Protein AF-S2KHF8-F1 (afdb_monomer_lite)

Organism: Litchfieldella anticariensis (strain DSM 16096 / CECT 5854 / CIP 108499 / LMG 22089 / FP35) (NCBI:txid1121939)

Structure (mmCIF, N/CA/C/O backbone):
data_AF-S2KHF8-F1
#
_entry.id   AF-S2KHF8-F1
#
loop_
_atom_site.group_PDB
_atom_site.id
_atom_site.type_symbol
_atom_site.label_atom_id
_atom_site.label_alt_id
_atom_site.label_comp_id
_atom_site.label_asym_id
_atom_site.label_entity_id
_atom_site.label_seq_id
_atom_site.pdbx_PDB_ins_code
_atom_site.Cartn_x
_atom_site.Cartn_y
_atom_site.Cartn_z
_atom_site.occupancy
_atom_site.B_iso_or_equiv
_atom_site.auth_seq_id
_atom_site.auth_comp_id
_atom_site.auth_asym_id
_atom_site.auth_atom_id
_atom_site.pdbx_PDB_model_num
ATOM 1 N N . MET A 1 1 ? 9.677 -46.544 73.850 1.00 44.81 1 MET A N 1
ATOM 2 C CA . MET A 1 1 ? 10.143 -45.890 72.607 1.00 44.81 1 MET A CA 1
ATOM 3 C C . MET A 1 1 ? 9.009 -45.964 71.592 1.00 44.81 1 MET A C 1
ATOM 5 O O . MET A 1 1 ? 8.771 -47.027 71.041 1.00 44.81 1 MET A O 1
ATOM 9 N N . MET A 1 2 ? 8.232 -44.887 71.446 1.00 42.69 2 MET A N 1
ATOM 10 C CA . MET A 1 2 ? 7.065 -44.819 70.555 1.00 42.69 2 MET A CA 1
ATOM 11 C C . MET A 1 2 ? 7.502 -44.142 69.251 1.00 42.69 2 MET A C 1
ATOM 13 O O . MET A 1 2 ? 7.960 -43.004 69.275 1.00 42.69 2 MET A O 1
ATOM 17 N N . SER A 1 3 ? 7.445 -44.872 68.135 1.00 43.88 3 SER A N 1
ATOM 18 C CA . SER A 1 3 ? 7.840 -44.390 66.807 1.00 43.88 3 SER A CA 1
ATOM 19 C C . SER A 1 3 ? 6.631 -43.763 66.111 1.00 43.88 3 SER A C 1
ATOM 21 O O . SER A 1 3 ? 5.704 -44.462 65.702 1.00 43.88 3 SER A O 1
ATOM 23 N N . THR A 1 4 ? 6.626 -42.435 66.007 1.00 47.44 4 THR A N 1
ATOM 24 C CA . THR A 1 4 ? 5.600 -41.667 65.293 1.00 47.44 4 THR A CA 1
ATOM 25 C C . THR A 1 4 ? 5.895 -41.701 63.794 1.00 47.44 4 THR A C 1
ATOM 27 O O . THR A 1 4 ? 6.922 -41.197 63.344 1.00 47.44 4 THR A O 1
ATOM 30 N N . ARG A 1 5 ? 5.000 -42.305 63.002 1.00 55.66 5 ARG A N 1
ATOM 31 C CA . ARG A 1 5 ? 5.085 -42.304 61.534 1.00 55.66 5 ARG A CA 1
ATOM 32 C C . ARG A 1 5 ? 4.421 -41.044 60.979 1.00 55.66 5 ARG A C 1
ATOM 34 O O . ARG A 1 5 ? 3.200 -40.921 61.035 1.00 55.66 5 ARG A O 1
ATOM 41 N N . TYR A 1 6 ? 5.213 -40.133 60.419 1.00 53.00 6 TYR A N 1
ATOM 42 C CA . TYR A 1 6 ? 4.711 -38.990 59.657 1.00 53.00 6 TYR A CA 1
ATOM 43 C C . TYR A 1 6 ? 4.277 -39.457 58.262 1.00 53.00 6 TYR A C 1
ATOM 45 O O . TYR A 1 6 ? 5.081 -39.989 57.498 1.00 53.00 6 TYR A O 1
ATOM 53 N N . LYS A 1 7 ? 2.993 -39.288 57.934 1.00 50.47 7 LYS A N 1
ATOM 54 C CA . LYS A 1 7 ? 2.484 -39.459 56.568 1.00 50.47 7 LYS A CA 1
ATOM 55 C C . LYS A 1 7 ? 2.773 -38.169 55.801 1.00 50.47 7 LYS A C 1
ATOM 57 O O . LYS A 1 7 ? 2.177 -37.140 56.102 1.00 50.47 7 LYS A O 1
ATOM 62 N N . ALA A 1 8 ? 3.696 -38.219 54.845 1.00 52.50 8 ALA A N 1
ATOM 63 C CA . ALA A 1 8 ? 3.913 -37.128 53.904 1.00 52.50 8 ALA A CA 1
ATOM 64 C C . ALA A 1 8 ? 2.697 -37.032 52.967 1.00 52.50 8 ALA A C 1
ATOM 66 O O . ALA A 1 8 ? 2.392 -37.983 52.248 1.00 52.50 8 ALA A O 1
ATOM 67 N N . ALA A 1 9 ? 1.980 -35.910 53.009 1.00 57.00 9 ALA A N 1
ATOM 68 C CA . ALA A 1 9 ? 0.939 -35.595 52.040 1.00 57.00 9 ALA A CA 1
ATOM 69 C C . ALA A 1 9 ? 1.600 -34.933 50.823 1.00 57.00 9 ALA A C 1
ATOM 71 O O . ALA A 1 9 ? 2.146 -33.836 50.929 1.00 57.00 9 ALA A O 1
ATOM 72 N N . LEU A 1 10 ? 1.584 -35.620 49.680 1.00 50.12 10 LEU A N 1
ATOM 73 C CA . LEU A 1 10 ? 2.003 -35.061 48.398 1.00 50.12 10 LEU A CA 1
ATOM 74 C C . LEU A 1 10 ? 0.908 -34.096 47.914 1.00 50.12 10 LEU A C 1
ATOM 76 O O . LEU A 1 10 ? -0.171 -34.521 47.510 1.00 50.12 10 LEU A O 1
ATOM 80 N N . SER A 1 11 ? 1.178 -32.795 47.989 1.00 55.56 11 SER A N 1
ATOM 81 C CA . SER A 1 11 ? 0.361 -31.752 47.367 1.00 55.56 11 SER A CA 1
ATOM 82 C C . SER A 1 11 ? 0.659 -31.725 45.867 1.00 55.56 11 SER A C 1
ATOM 84 O O . SER A 1 11 ? 1.717 -31.248 45.459 1.00 55.56 11 SER A O 1
ATOM 86 N N . ALA A 1 12 ? -0.257 -32.237 45.046 1.00 58.56 12 ALA A N 1
ATOM 87 C CA . ALA A 1 12 ? -0.186 -32.102 43.595 1.00 58.56 12 ALA A CA 1
ATOM 88 C C . ALA A 1 12 ? -0.574 -30.667 43.191 1.00 58.56 12 ALA A C 1
ATOM 90 O O . ALA A 1 12 ? -1.744 -30.298 43.267 1.00 58.56 12 ALA A O 1
ATOM 91 N N . LEU A 1 13 ? 0.407 -29.853 42.785 1.00 60.25 13 LEU A N 1
ATOM 92 C CA . LEU A 1 13 ? 0.141 -28.578 42.113 1.00 60.25 13 LEU A CA 1
ATOM 93 C C . LEU A 1 13 ? -0.356 -28.866 40.685 1.00 60.25 13 LEU A C 1
ATOM 95 O O . LEU A 1 13 ? 0.323 -29.598 39.959 1.00 60.25 13 LEU A O 1
ATOM 99 N N . PRO A 1 14 ? -1.491 -28.297 40.248 1.00 57.88 14 PRO A N 1
ATOM 100 C CA . PRO A 1 14 ? -1.897 -28.381 38.855 1.00 57.88 14 PRO A CA 1
ATOM 101 C C . PRO A 1 14 ? -0.911 -27.571 38.002 1.00 57.88 14 PRO A C 1
ATOM 103 O O . PRO A 1 14 ? -0.752 -26.366 38.198 1.00 57.88 14 PRO A O 1
ATOM 106 N N . LEU A 1 15 ? -0.230 -28.238 37.065 1.00 59.81 15 LEU A N 1
ATOM 107 C CA . LEU A 1 15 ? 0.525 -27.573 36.004 1.00 59.81 15 LEU A CA 1
ATOM 108 C C . LEU A 1 15 ? -0.472 -26.836 35.106 1.00 59.81 15 LEU A C 1
ATOM 110 O O . LEU A 1 15 ? -1.177 -27.452 34.306 1.00 59.81 15 LEU A O 1
ATOM 114 N N . LEU A 1 16 ? -0.538 -25.515 35.264 1.00 60.81 16 LEU A N 1
ATOM 115 C CA . LEU A 1 16 ? -1.232 -24.635 34.336 1.00 60.81 16 LEU A CA 1
ATOM 116 C C . LEU A 1 16 ? -0.415 -24.614 33.035 1.00 60.81 16 LEU A C 1
ATOM 118 O O . LEU A 1 16 ? 0.625 -23.963 32.949 1.00 60.81 16 LEU A O 1
ATOM 122 N N . TYR A 1 17 ? -0.843 -25.385 32.039 1.00 52.62 17 TYR A N 1
ATOM 123 C CA . TYR A 1 17 ? -0.294 -25.294 30.691 1.00 52.62 17 TYR A CA 1
ATOM 124 C C . TYR A 1 17 ? -0.793 -23.987 30.067 1.00 52.62 17 TYR A C 1
ATOM 126 O O . TYR A 1 17 ? -1.892 -23.938 29.520 1.00 52.62 17 TYR A O 1
ATOM 134 N N . CYS A 1 18 ? 0.003 -22.919 30.152 1.00 54.19 18 CYS A N 1
ATOM 135 C CA . CYS A 1 18 ? -0.151 -21.789 29.243 1.00 54.19 18 CYS A CA 1
ATOM 136 C C . CYS A 1 18 ? 0.215 -22.286 27.845 1.00 54.19 18 CYS A C 1
ATOM 138 O O . CYS A 1 18 ? 1.390 -22.384 27.493 1.00 54.19 18 CYS A O 1
ATOM 140 N N . THR A 1 19 ? -0.787 -22.641 27.049 1.00 56.28 19 THR A N 1
ATOM 141 C CA . THR A 1 19 ? -0.620 -22.712 25.602 1.00 56.28 19 THR A CA 1
ATOM 142 C C . THR A 1 19 ? -0.291 -21.298 25.144 1.00 56.28 19 THR A C 1
ATOM 144 O O . THR A 1 19 ? -1.166 -20.434 25.160 1.00 56.28 19 THR A O 1
ATOM 147 N N . ALA A 1 20 ? 0.973 -21.036 24.809 1.00 51.00 20 ALA A N 1
ATOM 148 C CA . ALA A 1 20 ? 1.335 -19.815 24.110 1.00 51.00 20 ALA A CA 1
ATOM 149 C C . ALA A 1 20 ? 0.515 -19.799 22.816 1.00 51.00 20 ALA A C 1
ATOM 151 O O . ALA A 1 20 ? 0.729 -20.639 21.940 1.00 51.00 20 ALA A O 1
ATOM 152 N N . ALA A 1 21 ? -0.477 -18.910 22.736 1.00 55.06 21 ALA A N 1
ATOM 153 C CA . ALA A 1 21 ? -1.095 -18.602 21.461 1.00 55.06 21 ALA A CA 1
ATOM 154 C C . ALA A 1 21 ? 0.042 -18.203 20.513 1.00 55.06 21 ALA A C 1
ATOM 156 O O . ALA A 1 21 ? 0.972 -17.503 20.927 1.00 55.06 21 ALA A O 1
ATOM 157 N N . ALA A 1 22 ? 0.015 -18.704 19.278 1.00 55.69 22 ALA A N 1
ATOM 158 C CA . ALA A 1 22 ? 0.908 -18.200 18.248 1.00 55.69 22 ALA A CA 1
ATOM 159 C C . ALA A 1 22 ? 0.743 -16.676 18.232 1.00 55.69 22 ALA A C 1
ATOM 161 O O . ALA A 1 22 ? -0.361 -16.187 18.001 1.00 55.69 22 ALA A O 1
ATOM 162 N N . HIS A 1 23 ? 1.796 -15.945 18.605 1.00 59.34 23 HIS A N 1
ATOM 163 C CA . HIS A 1 23 ? 1.738 -14.491 18.638 1.00 59.34 23 HIS A CA 1
ATOM 164 C C . HIS A 1 23 ? 1.500 -14.021 17.205 1.00 59.34 23 HIS A C 1
ATOM 166 O O . HIS A 1 23 ? 2.374 -14.195 16.348 1.00 59.34 23 HIS A O 1
ATOM 172 N N . ALA A 1 24 ? 0.318 -13.449 16.975 1.00 77.56 24 ALA A N 1
ATOM 173 C CA . ALA A 1 24 ? 0.086 -12.569 15.845 1.00 77.56 24 ALA A CA 1
ATOM 174 C C . ALA A 1 24 ? 1.094 -11.408 15.885 1.00 77.56 24 ALA A C 1
ATOM 176 O O . ALA A 1 24 ? 1.834 -11.243 16.863 1.00 77.56 24 ALA A O 1
ATOM 177 N N . LEU A 1 25 ? 1.163 -10.631 14.807 1.00 93.19 25 LEU A N 1
ATOM 178 C CA . LEU A 1 25 ? 1.964 -9.407 14.812 1.00 93.19 25 LEU A CA 1
ATOM 179 C C . LEU A 1 25 ? 1.510 -8.507 15.971 1.00 93.19 25 LEU A C 1
ATOM 181 O O . LEU A 1 25 ? 0.330 -8.503 16.335 1.00 93.19 25 LEU A O 1
ATOM 185 N N . ASP A 1 26 ? 2.457 -7.799 16.585 1.00 92.75 26 ASP A N 1
ATOM 186 C CA . ASP A 1 26 ? 2.164 -7.002 17.773 1.00 92.75 26 ASP A CA 1
ATOM 187 C C . ASP A 1 26 ? 1.468 -5.694 17.393 1.00 92.75 26 ASP A C 1
ATOM 189 O O . ASP A 1 26 ? 2.112 -4.721 17.009 1.00 92.75 26 ASP A O 1
ATOM 193 N N . TRP A 1 27 ? 0.139 -5.713 17.442 1.00 93.25 27 TRP A N 1
ATOM 194 C CA . TRP A 1 27 ? -0.726 -4.587 17.093 1.00 93.25 27 TRP A CA 1
ATOM 195 C C . TRP A 1 27 ? -0.909 -3.584 18.237 1.00 93.25 27 TRP A C 1
ATOM 197 O O . TRP A 1 27 ? -1.469 -2.518 18.024 1.00 93.25 27 TRP A O 1
ATOM 207 N N . GLN A 1 28 ? -0.481 -3.927 19.456 1.00 93.75 28 GLN A N 1
ATOM 208 C CA . GLN A 1 28 ? -0.686 -3.088 20.643 1.00 93.75 28 GLN A CA 1
ATOM 209 C C . GLN A 1 28 ? 0.452 -2.090 20.867 1.00 93.75 28 GLN A C 1
ATOM 211 O O . GLN A 1 28 ? 0.328 -1.180 21.690 1.00 93.75 28 GLN A O 1
ATOM 216 N N . GLU A 1 29 ? 1.564 -2.285 20.166 1.00 96.00 29 GLU A N 1
ATOM 217 C CA . GLU A 1 29 ? 2.726 -1.413 20.222 1.00 96.00 29 GLU A CA 1
ATOM 218 C C . GLU A 1 29 ? 2.521 -0.139 19.402 1.00 96.00 29 GLU A C 1
ATOM 220 O O . GLU A 1 29 ? 1.772 -0.107 18.427 1.00 96.00 29 GLU A O 1
ATOM 225 N N . ALA A 1 30 ? 3.218 0.927 19.798 1.00 96.19 30 ALA A N 1
ATOM 226 C CA . ALA A 1 30 ? 3.152 2.196 19.081 1.00 96.19 30 ALA A CA 1
ATOM 227 C C . ALA A 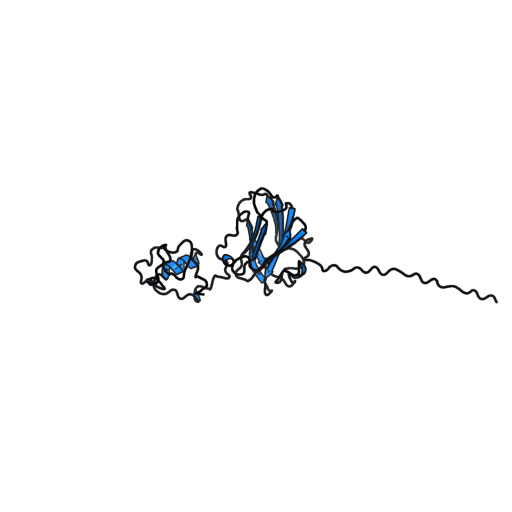1 30 ? 3.687 2.040 17.643 1.00 96.19 30 ALA A C 1
ATOM 229 O O . ALA A 1 30 ? 4.721 1.386 17.450 1.00 96.19 30 ALA A O 1
ATOM 230 N N . PRO A 1 31 ? 3.049 2.671 16.640 1.00 97.81 31 PRO A N 1
ATOM 231 C CA . PRO A 1 31 ? 3.457 2.522 15.255 1.00 97.81 31 PRO A CA 1
ATOM 232 C C . PRO A 1 31 ? 4.826 3.155 15.022 1.00 97.81 31 PRO A C 1
ATOM 234 O O . PRO A 1 31 ? 5.191 4.163 15.634 1.00 97.81 31 PRO A O 1
ATOM 237 N N . ARG A 1 32 ? 5.588 2.579 14.092 1.00 97.12 32 ARG A N 1
ATOM 238 C CA . ARG A 1 32 ? 6.934 3.056 13.746 1.00 97.12 32 ARG A CA 1
ATOM 239 C C . ARG A 1 32 ? 6.943 4.439 13.105 1.00 97.12 32 ARG A C 1
ATOM 241 O O . ARG A 1 32 ? 7.944 5.144 13.231 1.00 97.12 32 ARG A O 1
ATOM 248 N N . TYR A 1 33 ? 5.876 4.786 12.389 1.00 96.38 33 TYR A N 1
ATOM 249 C CA . TYR A 1 33 ? 5.753 6.046 11.666 1.00 96.38 33 TYR A CA 1
ATOM 250 C C . TYR A 1 33 ? 4.718 6.952 12.333 1.00 96.38 33 TYR A C 1
ATOM 252 O O . TYR A 1 33 ? 5.064 7.706 13.239 1.00 96.38 33 TYR A O 1
ATOM 260 N N . ASN A 1 34 ? 3.456 6.900 11.899 1.00 87.56 34 ASN A N 1
ATOM 261 C CA . ASN A 1 34 ? 2.421 7.826 12.355 1.00 87.56 34 ASN A CA 1
ATOM 262 C C . ASN A 1 34 ? 1.144 7.092 12.772 1.00 87.56 34 ASN A C 1
ATOM 264 O O . ASN A 1 34 ? 0.788 6.063 12.198 1.00 87.56 34 ASN A O 1
ATOM 268 N N . THR A 1 35 ? 0.423 7.700 13.714 1.00 96.88 35 THR A N 1
ATOM 269 C CA . THR A 1 35 ? -1.007 7.461 13.928 1.00 96.88 35 THR A CA 1
ATOM 270 C C . THR A 1 35 ? -1.788 8.559 13.213 1.00 96.88 35 THR A C 1
ATOM 272 O O . THR A 1 35 ? -1.604 9.741 13.513 1.00 96.88 35 THR A O 1
ATOM 275 N N . ILE A 1 36 ? -2.665 8.188 12.285 1.00 95.69 36 ILE A N 1
ATOM 276 C CA . ILE A 1 36 ? -3.499 9.126 11.523 1.00 95.69 36 ILE A CA 1
ATOM 277 C C . ILE A 1 36 ? -4.972 8.987 11.919 1.00 95.69 36 ILE A C 1
ATOM 279 O O . ILE A 1 36 ? -5.411 7.921 12.342 1.00 95.69 36 ILE A O 1
ATOM 283 N N . ASN A 1 37 ? -5.738 10.073 11.804 1.00 97.94 37 ASN A N 1
ATOM 284 C CA . ASN A 1 37 ? -7.175 10.084 12.084 1.00 97.94 37 ASN A CA 1
ATOM 285 C C . ASN A 1 37 ? -7.897 10.633 10.855 1.00 97.94 37 ASN A C 1
ATOM 287 O O . ASN A 1 37 ? -7.666 11.791 10.506 1.00 97.94 37 ASN A O 1
ATOM 291 N N . LEU A 1 38 ? -8.753 9.832 10.220 1.00 96.69 38 LEU A N 1
ATOM 292 C CA . LEU A 1 38 ? -9.585 10.273 9.099 1.00 96.69 38 LEU A CA 1
ATOM 293 C C . LEU A 1 38 ? -11.054 9.974 9.390 1.00 96.69 38 LEU A C 1
ATOM 295 O O . LEU A 1 38 ? -11.401 9.053 10.126 1.00 96.69 38 LEU A O 1
ATOM 299 N N . SER A 1 39 ? -11.924 10.758 8.777 1.00 98.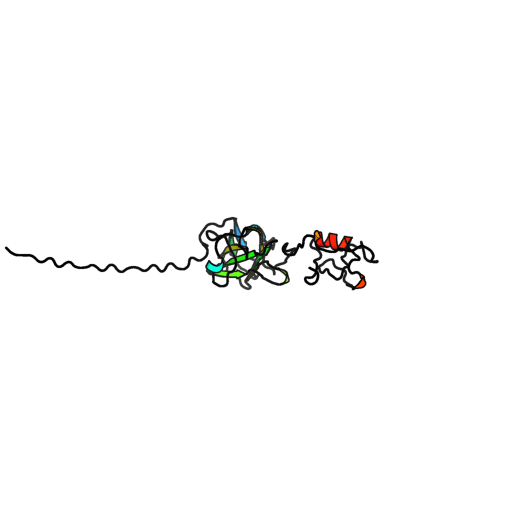12 39 SER A N 1
ATOM 300 C CA . SER A 1 39 ? -13.359 10.497 8.738 1.00 98.12 39 SER A CA 1
ATOM 301 C C . SER A 1 39 ? -13.782 10.387 7.289 1.00 98.12 39 SER A C 1
ATOM 303 O O . SER A 1 39 ? -13.152 10.999 6.427 1.00 98.12 39 SER A O 1
ATOM 305 N N . SER A 1 40 ? -14.832 9.619 7.032 1.00 98.06 40 SER A N 1
ATOM 306 C CA . SER A 1 40 ? -15.323 9.421 5.679 1.00 98.06 40 SER A CA 1
ATOM 307 C C . SER A 1 40 ? -15.633 10.747 4.973 1.00 98.06 40 SER A C 1
ATOM 309 O O . SER A 1 40 ? -16.122 11.696 5.594 1.00 98.06 40 SER A O 1
ATOM 311 N N . GLY A 1 41 ? -15.309 10.823 3.684 1.00 95.00 41 GLY A N 1
ATOM 312 C CA . GLY A 1 41 ? -15.253 12.049 2.891 1.00 95.00 41 GLY A CA 1
ATOM 313 C C . GLY A 1 41 ? -13.949 12.836 3.066 1.00 95.00 41 GLY A C 1
ATOM 314 O O . GLY A 1 41 ? -13.952 14.057 2.878 1.00 95.00 41 GLY A O 1
ATOM 315 N N . PHE A 1 42 ? -12.854 12.189 3.484 1.00 97.00 42 PHE A N 1
ATOM 316 C CA . PHE A 1 42 ? -11.589 12.883 3.738 1.00 97.00 42 PHE A CA 1
ATOM 317 C C . PHE A 1 42 ? -10.979 13.438 2.449 1.00 97.00 42 PHE A C 1
ATOM 319 O O . PHE A 1 42 ? -11.195 12.932 1.352 1.00 97.00 42 PHE A O 1
ATOM 326 N N . GLN A 1 43 ? -10.204 14.513 2.593 1.00 92.56 43 GLN A N 1
ATOM 327 C CA . GLN A 1 43 ? -9.457 15.135 1.505 1.00 92.56 43 GLN A CA 1
ATOM 328 C C . GLN A 1 43 ? -8.072 15.589 1.997 1.00 92.56 43 GLN A C 1
ATOM 330 O O . GLN A 1 43 ? -7.959 16.036 3.143 1.00 92.56 43 GLN A O 1
ATOM 335 N N . PRO A 1 44 ? -7.036 15.569 1.137 1.00 93.56 44 PRO A N 1
ATOM 336 C CA . PRO A 1 44 ? -7.040 14.978 -0.209 1.00 93.56 44 PRO A CA 1
ATOM 337 C C . PRO A 1 44 ? -7.274 13.455 -0.205 1.00 93.56 44 PRO A C 1
ATOM 339 O O . PRO A 1 44 ? -7.011 12.789 0.791 1.00 93.56 44 PRO A O 1
ATOM 342 N N . ASP A 1 45 ? -7.792 12.912 -1.300 1.00 92.00 45 ASP A N 1
ATOM 343 C CA . ASP A 1 45 ? -7.912 11.467 -1.527 1.00 92.00 45 ASP A CA 1
ATOM 344 C C . ASP A 1 45 ? -7.064 11.107 -2.765 1.00 92.00 45 ASP A C 1
ATOM 346 O O . ASP A 1 45 ? -7.313 11.687 -3.826 1.00 92.00 45 ASP A O 1
ATOM 350 N N . PRO A 1 46 ? -6.035 10.242 -2.653 1.00 96.12 46 PRO A N 1
ATOM 351 C CA . PRO A 1 46 ? -5.607 9.511 -1.455 1.00 96.12 46 PRO A CA 1
ATOM 352 C C . PRO A 1 46 ? -4.840 10.366 -0.434 1.00 96.12 46 PRO A C 1
ATOM 354 O O . PRO A 1 46 ? -4.136 11.318 -0.776 1.00 96.12 46 PRO A O 1
ATOM 357 N N . GLN A 1 47 ? -4.899 9.963 0.838 1.00 94.94 47 GLN A N 1
ATOM 358 C CA . GLN A 1 47 ? -3.874 10.327 1.822 1.00 94.94 47 GLN A CA 1
ATOM 359 C C . GLN A 1 47 ? -2.663 9.418 1.624 1.00 94.94 47 GLN A C 1
ATOM 361 O O . GLN A 1 47 ? -2.829 8.204 1.551 1.00 94.94 47 GLN A O 1
ATOM 366 N N . GLN A 1 48 ? -1.454 9.977 1.570 1.00 94.69 48 GLN A N 1
ATOM 367 C CA . GLN A 1 48 ? -0.240 9.228 1.230 1.00 94.69 48 GLN A CA 1
ATOM 368 C C . GLN A 1 48 ? 0.913 9.482 2.202 1.00 94.69 48 GLN A C 1
ATOM 370 O O . GLN A 1 48 ? 1.115 10.611 2.654 1.00 94.69 48 GLN A O 1
ATOM 375 N N . PHE A 1 49 ? 1.685 8.435 2.496 1.00 93.56 49 PHE A N 1
ATOM 376 C CA . PHE A 1 49 ? 2.787 8.470 3.456 1.00 93.56 49 PHE A CA 1
ATOM 377 C C . PHE A 1 49 ? 3.955 7.608 2.986 1.00 93.56 49 PHE A C 1
ATOM 379 O O . PHE A 1 49 ? 3.783 6.431 2.677 1.00 93.56 49 PHE A O 1
ATOM 386 N N . GLU A 1 50 ? 5.151 8.187 2.973 1.00 93.81 50 GLU A N 1
ATOM 387 C CA . GLU A 1 50 ? 6.388 7.464 2.674 1.00 93.81 50 GLU A CA 1
ATOM 388 C C . GLU A 1 50 ? 6.867 6.681 3.899 1.00 93.81 50 GLU A C 1
ATOM 390 O O . GLU A 1 50 ? 6.921 7.209 5.015 1.00 93.81 50 GLU A O 1
ATOM 395 N N . ILE A 1 51 ? 7.241 5.423 3.682 1.00 96.88 51 ILE A N 1
ATOM 396 C CA . ILE A 1 51 ? 7.766 4.514 4.699 1.00 96.88 51 ILE A CA 1
ATOM 397 C C . ILE A 1 51 ? 8.881 3.634 4.118 1.00 96.88 51 ILE A C 1
ATOM 399 O O . ILE A 1 51 ? 9.113 3.580 2.912 1.00 96.88 51 ILE A O 1
ATOM 403 N N . THR A 1 52 ? 9.532 2.871 4.992 1.00 97.38 52 THR A N 1
ATOM 404 C CA . THR A 1 52 ? 10.430 1.779 4.608 1.00 97.38 52 THR A CA 1
ATOM 405 C C . THR A 1 52 ? 9.739 0.454 4.904 1.00 97.38 52 THR A C 1
ATOM 407 O O . THR A 1 52 ? 9.637 0.048 6.068 1.00 97.38 52 THR A O 1
ATOM 410 N N . ALA A 1 53 ? 9.291 -0.214 3.844 1.00 97.88 53 ALA A N 1
ATOM 411 C CA . ALA A 1 53 ? 8.696 -1.539 3.884 1.00 97.88 53 ALA A CA 1
ATOM 412 C C . ALA A 1 53 ? 9.715 -2.605 4.303 1.00 97.88 53 ALA A C 1
ATOM 414 O O . ALA A 1 53 ? 10.918 -2.475 4.056 1.00 97.88 53 ALA A O 1
ATOM 415 N N . GLY A 1 54 ? 9.217 -3.695 4.883 1.00 96.31 54 GLY A N 1
ATOM 416 C CA . GLY A 1 54 ? 9.989 -4.905 5.145 1.00 96.31 54 GLY A CA 1
ATOM 417 C C . GLY A 1 54 ? 10.228 -5.204 6.620 1.00 96.31 54 GLY A C 1
ATOM 418 O O . GLY A 1 54 ? 9.674 -4.596 7.536 1.00 96.31 54 GLY A O 1
ATOM 419 N N . GLY A 1 55 ? 11.084 -6.190 6.858 1.00 95.12 55 GLY A N 1
ATOM 420 C CA . GLY A 1 55 ? 11.437 -6.668 8.187 1.00 95.12 55 GLY A CA 1
ATOM 421 C C . GLY A 1 55 ? 11.896 -8.119 8.150 1.00 95.12 55 GLY A C 1
ATOM 422 O O . GLY A 1 55 ? 12.088 -8.702 7.088 1.00 95.12 55 GLY A O 1
ATOM 423 N N . ASN A 1 56 ? 12.088 -8.704 9.331 1.00 95.38 56 ASN A N 1
ATOM 424 C CA . ASN A 1 56 ? 12.587 -10.078 9.472 1.00 95.38 56 ASN A CA 1
ATOM 425 C C . ASN A 1 56 ? 11.531 -11.037 10.038 1.00 95.38 56 ASN A C 1
ATOM 427 O O . ASN A 1 56 ? 11.839 -12.192 10.335 1.00 95.38 56 ASN A O 1
ATOM 431 N N . THR A 1 57 ? 10.299 -10.565 10.252 1.00 96.44 57 THR A N 1
ATOM 432 C CA . THR A 1 57 ? 9.227 -11.390 10.813 1.00 96.44 57 THR A CA 1
ATOM 433 C C . THR A 1 57 ? 8.331 -11.902 9.695 1.00 96.44 57 THR A C 1
ATOM 435 O O . THR A 1 57 ? 7.809 -11.083 8.946 1.00 96.44 57 THR A O 1
ATOM 438 N N . PRO A 1 58 ? 8.112 -13.225 9.583 1.00 97.19 58 PRO A N 1
ATOM 439 C CA . PRO A 1 58 ? 7.173 -13.763 8.608 1.00 97.19 58 PRO A CA 1
ATOM 440 C C . PRO A 1 58 ? 5.773 -13.180 8.812 1.00 97.19 58 PRO A C 1
ATOM 442 O O . PRO A 1 58 ? 5.230 -13.258 9.920 1.00 97.19 58 PRO A O 1
ATOM 445 N N . ALA A 1 59 ? 5.180 -12.651 7.742 1.00 97.56 59 ALA A N 1
ATOM 446 C CA . ALA A 1 59 ? 3.808 -12.144 7.740 1.00 97.56 59 ALA A CA 1
ATOM 447 C C . ALA A 1 59 ? 2.798 -13.235 8.127 1.00 97.56 59 ALA A C 1
ATOM 449 O O . ALA A 1 59 ? 1.767 -12.946 8.728 1.00 97.56 59 ALA A O 1
ATOM 450 N N . SER A 1 60 ? 3.150 -14.508 7.905 1.00 96.62 60 SER A N 1
ATOM 451 C CA . SER A 1 60 ? 2.334 -15.677 8.242 1.00 96.62 60 SER A CA 1
ATOM 452 C C . SER A 1 60 ? 1.968 -15.798 9.729 1.00 96.62 60 SER A C 1
ATOM 454 O O . SER A 1 60 ? 1.168 -16.654 10.103 1.00 96.62 60 SER A O 1
ATOM 456 N N . LYS A 1 61 ? 2.576 -14.980 10.600 1.00 95.62 61 LYS A N 1
ATOM 457 C CA . LYS A 1 61 ? 2.167 -14.842 12.002 1.00 95.62 61 LYS A CA 1
ATOM 458 C C . LYS A 1 61 ? 0.790 -14.197 12.161 1.00 95.62 61 LYS A C 1
ATOM 460 O O . LYS A 1 61 ? 0.092 -14.559 13.099 1.00 95.62 61 LYS A O 1
ATOM 465 N N . ALA A 1 62 ? 0.397 -13.288 11.269 1.00 95.31 62 ALA A N 1
ATOM 466 C CA . ALA A 1 62 ? -0.954 -12.722 11.238 1.00 95.31 62 ALA A CA 1
ATOM 467 C C . ALA A 1 62 ? -1.999 -13.752 10.766 1.00 95.31 62 ALA A C 1
ATOM 469 O O . ALA A 1 62 ? -3.120 -13.785 11.264 1.00 95.31 62 ALA A O 1
ATOM 470 N N . GLY A 1 63 ? -1.614 -14.643 9.849 1.00 94.62 63 GLY A N 1
ATOM 471 C CA . GLY A 1 63 ? -2.461 -15.719 9.339 1.00 94.62 63 GLY A CA 1
ATOM 472 C C . GLY A 1 63 ? -1.748 -16.537 8.265 1.00 94.62 63 GLY A C 1
ATOM 473 O O . GLY A 1 63 ? -0.822 -16.051 7.623 1.00 94.62 63 GLY A O 1
ATOM 474 N N . SER A 1 64 ? -2.161 -17.789 8.033 1.00 93.88 64 SER A N 1
ATOM 475 C CA . SER A 1 64 ? -1.480 -18.685 7.076 1.00 93.88 64 SER A CA 1
ATOM 476 C C . SER A 1 64 ? -1.501 -18.199 5.624 1.00 93.88 64 SER A C 1
ATOM 478 O O . SER A 1 64 ? -0.707 -18.673 4.820 1.00 93.88 64 SER A O 1
ATOM 480 N N . ASN A 1 65 ? -2.421 -17.298 5.282 1.00 93.19 65 ASN A N 1
ATOM 481 C CA . ASN A 1 65 ? -2.553 -16.677 3.964 1.00 93.19 65 ASN A CA 1
ATOM 482 C C . ASN A 1 65 ? -1.677 -15.427 3.787 1.00 93.19 65 ASN A C 1
ATOM 484 O O . ASN A 1 65 ? -1.655 -14.870 2.698 1.00 93.19 65 ASN A O 1
ATOM 488 N N . CYS A 1 66 ? -0.989 -14.974 4.835 1.00 97.19 66 CYS A N 1
ATOM 489 C CA . CYS A 1 66 ? -0.132 -13.798 4.784 1.00 97.19 66 CYS A CA 1
ATOM 490 C C . CYS A 1 66 ? 1.291 -14.211 4.390 1.00 97.19 66 CYS A C 1
ATOM 492 O O . CYS A 1 66 ? 1.945 -14.993 5.088 1.00 97.19 66 CYS A O 1
ATOM 494 N N . THR A 1 67 ? 1.765 -13.689 3.265 1.00 96.38 67 THR A N 1
ATOM 495 C CA . THR A 1 67 ? 3.060 -13.998 2.649 1.00 96.38 67 THR A CA 1
ATOM 496 C C . THR A 1 67 ? 4.056 -12.859 2.857 1.00 96.38 67 THR A C 1
ATOM 498 O O . THR A 1 67 ? 3.679 -11.720 3.129 1.00 96.38 67 THR A O 1
ATOM 501 N N . GLY A 1 68 ? 5.349 -13.173 2.766 1.00 97.62 68 GLY A N 1
ATOM 502 C CA . GLY A 1 68 ? 6.432 -12.199 2.890 1.00 97.62 68 GLY A CA 1
ATOM 503 C C . GLY A 1 68 ? 6.875 -11.898 4.321 1.00 97.62 68 GLY A C 1
ATOM 504 O O . GLY A 1 68 ? 6.637 -12.674 5.256 1.00 97.62 68 GLY A O 1
ATOM 505 N N . TYR A 1 69 ? 7.578 -10.776 4.477 1.00 98.19 69 TYR A N 1
ATOM 506 C CA . TYR A 1 69 ? 8.228 -10.384 5.723 1.00 98.19 69 TYR A CA 1
ATOM 507 C C . TYR A 1 69 ? 7.942 -8.931 6.086 1.00 98.19 69 TYR A C 1
ATOM 509 O O . TYR A 1 69 ? 8.153 -8.017 5.293 1.00 98.19 69 TYR A O 1
ATOM 517 N N . VAL A 1 70 ? 7.528 -8.731 7.332 1.00 98.19 70 VAL A N 1
ATOM 518 C CA . VAL A 1 70 ? 7.134 -7.444 7.914 1.00 98.19 70 VAL A CA 1
ATOM 519 C C . VAL A 1 70 ? 7.915 -7.167 9.198 1.00 98.19 70 VAL A C 1
ATOM 521 O O . VAL A 1 70 ? 8.656 -8.016 9.723 1.00 98.19 70 VAL A O 1
ATOM 524 N N . HIS A 1 71 ? 7.734 -5.970 9.745 1.00 96.12 71 HIS A N 1
ATOM 525 C CA . HIS A 1 71 ? 8.202 -5.638 11.079 1.00 96.12 71 HIS A CA 1
ATOM 526 C C . HIS A 1 71 ? 7.307 -6.279 12.155 1.00 96.12 71 HIS A C 1
ATOM 528 O O . HIS A 1 71 ? 6.135 -5.963 12.284 1.00 96.12 71 HIS A O 1
ATOM 534 N N . GLY A 1 72 ? 7.844 -7.211 12.945 1.00 89.75 72 GLY A N 1
ATOM 535 C CA . GLY A 1 72 ? 7.018 -8.039 13.837 1.00 89.75 72 GLY A CA 1
ATOM 536 C C . GLY A 1 72 ? 6.694 -7.461 15.212 1.00 89.75 72 GLY A C 1
ATOM 537 O O . GLY A 1 72 ? 5.875 -8.050 15.910 1.00 89.75 72 GLY A O 1
ATOM 538 N N . LEU A 1 73 ? 7.374 -6.388 15.624 1.00 92.12 73 LEU A N 1
ATOM 539 C CA . LEU A 1 73 ? 7.305 -5.854 16.994 1.00 92.12 73 LEU A CA 1
ATOM 540 C C . LEU A 1 73 ? 6.435 -4.600 17.128 1.00 92.12 73 LEU A C 1
ATOM 542 O O . LEU A 1 73 ? 6.294 -4.100 18.228 1.00 92.12 73 LEU A O 1
ATOM 546 N N . ALA A 1 74 ? 5.946 -4.056 16.018 1.00 96.62 74 ALA A N 1
ATOM 547 C CA . ALA A 1 74 ? 5.090 -2.874 15.981 1.00 96.62 74 ALA A CA 1
ATOM 548 C C . ALA A 1 74 ? 4.511 -2.727 14.570 1.00 96.62 74 ALA A C 1
ATOM 550 O O . ALA A 1 74 ? 5.218 -3.117 13.625 1.00 96.62 74 ALA A O 1
ATOM 551 N N . PRO A 1 75 ? 3.300 -2.162 14.410 1.00 98.19 75 PRO A N 1
ATOM 552 C CA . PRO A 1 75 ? 2.805 -1.718 13.114 1.00 98.19 75 PRO A CA 1
ATOM 553 C C . PRO A 1 75 ? 3.698 -0.625 12.532 1.00 98.19 75 PRO A C 1
ATOM 555 O O . PRO A 1 75 ? 4.420 0.080 13.242 1.00 98.19 75 PRO A O 1
ATOM 558 N N . ASP A 1 76 ? 3.661 -0.475 11.215 1.00 98.38 76 ASP A N 1
ATOM 559 C CA . ASP A 1 76 ? 4.284 0.671 10.566 1.00 98.38 76 ASP A CA 1
ATOM 560 C C . ASP A 1 76 ? 3.417 1.917 10.784 1.00 98.38 76 ASP A C 1
ATOM 562 O O . ASP A 1 76 ? 3.935 2.973 11.154 1.00 98.38 76 ASP A O 1
ATOM 566 N N . MET A 1 77 ? 2.095 1.785 10.652 1.00 98.19 77 MET A N 1
ATOM 567 C CA . MET A 1 77 ? 1.149 2.879 10.867 1.00 98.19 77 MET A CA 1
ATOM 568 C C . MET A 1 77 ? -0.093 2.432 11.626 1.00 98.19 77 MET A C 1
ATOM 570 O O . MET A 1 77 ? -0.576 1.318 11.434 1.00 98.19 77 MET A O 1
ATOM 574 N N . ASP A 1 78 ? -0.648 3.359 12.401 1.00 98.25 78 ASP A N 1
ATOM 575 C CA . ASP A 1 78 ? -1.997 3.233 12.941 1.00 98.25 78 ASP A CA 1
ATOM 576 C C . ASP A 1 78 ? -2.933 4.200 12.232 1.00 98.25 78 ASP A C 1
ATOM 578 O O . ASP A 1 78 ? -2.584 5.348 11.944 1.00 98.25 78 ASP A O 1
ATOM 582 N N . PHE A 1 79 ? -4.158 3.754 12.009 1.00 95.50 79 PHE A N 1
ATOM 583 C CA . PHE A 1 79 ? -5.172 4.510 11.306 1.00 95.50 79 PHE A CA 1
ATOM 584 C C . PHE A 1 79 ? -6.503 4.434 12.049 1.00 95.50 79 PHE A C 1
ATOM 586 O O . PHE A 1 79 ? -7.156 3.399 12.074 1.00 95.50 79 PHE A O 1
ATOM 593 N N . ASN A 1 80 ? -6.918 5.541 12.660 1.00 98.31 80 ASN A N 1
ATOM 594 C CA . ASN A 1 80 ? -8.245 5.672 13.250 1.00 98.31 80 ASN A CA 1
ATOM 595 C C . ASN A 1 80 ? -9.211 6.201 12.189 1.00 98.31 80 ASN A C 1
ATOM 597 O O . ASN A 1 80 ? -9.045 7.329 11.713 1.00 98.31 80 ASN A O 1
ATOM 601 N N . PHE A 1 81 ? -10.213 5.403 11.834 1.00 98.50 81 PHE A N 1
ATOM 602 C CA . PHE A 1 81 ? -11.179 5.730 10.797 1.00 98.50 81 PHE A CA 1
ATOM 603 C C . PHE A 1 81 ? -12.595 5.836 11.344 1.00 98.50 81 PHE A C 1
ATOM 605 O O . PHE A 1 81 ? -13.075 4.932 12.024 1.00 98.50 81 PHE A O 1
ATOM 612 N N . GLU A 1 82 ? -13.290 6.910 10.987 1.00 98.69 82 GLU A N 1
ATOM 613 C CA . GLU A 1 82 ? -14.737 7.021 11.162 1.00 98.69 82 GLU A CA 1
ATOM 614 C C . GLU A 1 82 ? -15.430 6.762 9.821 1.00 98.69 82 GLU A C 1
ATOM 616 O O . GLU A 1 82 ? -15.390 7.609 8.926 1.00 98.69 82 GLU A O 1
ATOM 621 N N . ALA A 1 83 ? -16.048 5.589 9.681 1.00 97.94 83 ALA A N 1
ATOM 622 C CA . ALA A 1 83 ? -16.704 5.150 8.457 1.00 97.94 83 ALA A CA 1
ATOM 623 C C . ALA A 1 83 ? -17.972 5.959 8.128 1.00 97.94 83 ALA A C 1
ATOM 625 O O . ALA A 1 83 ? -18.647 6.507 9.003 1.00 97.94 83 ALA A O 1
ATOM 626 N N . GLY A 1 84 ? -18.305 5.998 6.838 1.00 96.81 84 GLY A N 1
ATOM 627 C CA . GLY A 1 84 ? -19.467 6.686 6.284 1.00 96.81 84 GLY A CA 1
ATOM 628 C C . GLY A 1 84 ? -20.074 5.896 5.129 1.00 96.81 84 GLY A C 1
ATOM 629 O O . GLY A 1 84 ? -20.282 4.692 5.244 1.00 96.81 84 GLY A O 1
ATOM 630 N N . GLU A 1 85 ? -20.388 6.571 4.025 1.00 94.75 85 GLU A N 1
ATOM 631 C CA . GLU A 1 85 ? -21.028 5.939 2.858 1.00 94.75 85 GLU A CA 1
ATOM 632 C C . GLU A 1 85 ? -20.026 5.359 1.850 1.00 94.75 85 GLU A C 1
ATOM 634 O O . GLU A 1 85 ? -20.426 4.643 0.931 1.00 94.75 85 GLU A O 1
ATOM 639 N N . TYR A 1 86 ? -18.738 5.665 2.006 1.00 96.94 86 TYR A N 1
ATOM 640 C CA . TYR A 1 86 ? -17.705 5.228 1.081 1.00 96.94 86 TYR A CA 1
ATOM 641 C C . TYR A 1 86 ? -16.997 3.954 1.545 1.00 96.94 86 TYR A C 1
ATOM 643 O O . TYR A 1 86 ? -16.934 3.621 2.731 1.00 96.94 86 TYR A O 1
ATOM 651 N N . GLN A 1 87 ? -16.440 3.248 0.564 1.00 97.94 87 GLN A N 1
ATOM 652 C CA . GLN A 1 87 ? -15.480 2.177 0.795 1.00 97.94 87 GLN A CA 1
ATOM 653 C C . GLN A 1 87 ? -14.180 2.734 1.389 1.00 97.94 87 GLN A C 1
ATOM 655 O O . GLN A 1 87 ? -13.941 3.936 1.375 1.00 97.94 87 GLN A O 1
ATOM 660 N N . LEU A 1 88 ? -13.312 1.840 1.845 1.00 98.56 88 LEU A N 1
ATOM 661 C CA . LEU A 1 88 ? -11.944 2.162 2.230 1.00 98.56 88 LEU A CA 1
ATOM 662 C C . LEU A 1 88 ? -10.991 1.235 1.488 1.00 98.56 88 LEU A C 1
ATOM 664 O O . LEU A 1 88 ? -11.205 0.020 1.449 1.00 98.56 88 LEU A O 1
ATOM 668 N N . VAL A 1 89 ? -9.916 1.794 0.952 1.00 98.44 89 VAL A N 1
ATOM 669 C CA . VAL A 1 89 ? -8.827 1.042 0.345 1.00 98.44 89 VAL A CA 1
ATOM 670 C C . VAL A 1 89 ? -7.501 1.493 0.936 1.00 98.44 89 VAL A C 1
ATOM 672 O O . VAL A 1 89 ? -7.194 2.683 0.966 1.00 98.44 89 VAL A O 1
ATOM 675 N N . VAL A 1 90 ? -6.713 0.526 1.400 1.00 98.56 90 VAL A N 1
ATOM 676 C CA . VAL A 1 90 ? -5.315 0.722 1.790 1.00 98.56 90 VAL A CA 1
ATOM 677 C C . VAL A 1 90 ? -4.464 0.027 0.747 1.00 98.56 90 VAL A C 1
ATOM 679 O O . VAL A 1 90 ? -4.647 -1.165 0.509 1.00 98.56 90 VAL A O 1
ATOM 682 N N . TYR A 1 91 ? -3.559 0.754 0.108 1.00 98.19 91 TYR A N 1
ATOM 683 C CA . TYR A 1 91 ? -2.702 0.212 -0.941 1.00 98.19 91 TYR A CA 1
ATOM 684 C C . TYR A 1 91 ? -1.288 0.764 -0.846 1.00 98.19 91 TYR A C 1
ATOM 686 O O . TYR A 1 91 ? -1.056 1.815 -0.248 1.00 98.19 91 TYR A O 1
ATOM 694 N N . VAL A 1 92 ? -0.331 0.014 -1.382 1.00 97.75 92 VAL A N 1
ATOM 695 C CA . VAL A 1 92 ? 1.094 0.326 -1.265 1.00 97.75 92 VAL A CA 1
ATOM 696 C C . VAL A 1 92 ? 1.705 0.410 -2.646 1.00 97.75 92 VAL A C 1
ATOM 698 O O . VAL A 1 92 ? 1.549 -0.505 -3.439 1.00 97.75 92 VAL A O 1
ATOM 701 N N . GLU A 1 93 ? 2.447 1.476 -2.915 1.00 94.25 93 GLU A N 1
ATOM 702 C CA . GLU A 1 93 ? 3.263 1.598 -4.119 1.00 94.25 93 GLU A CA 1
ATOM 703 C C . GLU A 1 93 ? 4.747 1.503 -3.776 1.00 94.25 93 GLU A C 1
ATOM 705 O O . GLU A 1 93 ? 5.264 2.265 -2.954 1.00 94.25 93 GLU A O 1
ATOM 710 N N . SER A 1 94 ? 5.447 0.586 -4.438 1.00 92.38 94 SER A N 1
ATOM 711 C CA . SER A 1 94 ? 6.901 0.465 -4.380 1.00 92.38 94 SER A CA 1
ATOM 712 C C . SER A 1 94 ? 7.471 -0.032 -5.709 1.00 92.38 94 SER A C 1
ATOM 714 O O . SER A 1 94 ? 6.760 -0.568 -6.565 1.00 92.38 94 SER A O 1
ATOM 716 N N . SER A 1 95 ? 8.777 0.177 -5.886 1.00 85.94 95 SER A N 1
ATOM 717 C CA . SER A 1 95 ? 9.557 -0.463 -6.946 1.00 85.94 95 SER A CA 1
ATOM 718 C C . SER A 1 95 ? 9.858 -1.928 -6.642 1.00 85.94 95 SER A C 1
ATOM 720 O O . SER A 1 95 ? 10.201 -2.687 -7.546 1.00 85.94 95 SER A O 1
ATOM 722 N N . ALA A 1 96 ? 9.755 -2.310 -5.369 1.00 89.88 96 ALA A N 1
ATOM 723 C CA . ALA A 1 96 ? 9.933 -3.668 -4.903 1.00 89.88 96 ALA A CA 1
ATOM 724 C C . ALA A 1 96 ? 8.603 -4.429 -4.863 1.00 89.88 96 ALA A C 1
ATOM 726 O O . ALA A 1 96 ? 7.523 -3.846 -4.841 1.00 89.88 96 ALA A O 1
ATOM 727 N N . ASP A 1 97 ? 8.721 -5.748 -4.784 1.00 93.06 97 ASP A N 1
ATOM 728 C CA . ASP A 1 97 ? 7.623 -6.668 -4.508 1.00 93.06 97 ASP A CA 1
ATOM 729 C C . ASP A 1 97 ? 7.234 -6.572 -3.022 1.00 93.06 97 ASP A C 1
ATOM 731 O O . ASP A 1 97 ? 8.009 -6.957 -2.127 1.00 93.06 97 ASP A O 1
ATOM 735 N N . THR A 1 98 ? 6.078 -5.958 -2.758 1.00 97.19 98 THR A N 1
ATOM 736 C CA . THR A 1 98 ? 5.632 -5.599 -1.407 1.00 97.19 98 THR A CA 1
ATOM 737 C C . THR A 1 98 ? 4.451 -6.444 -0.953 1.00 97.19 98 THR A C 1
ATOM 739 O O . THR A 1 98 ? 3.672 -6.955 -1.740 1.00 97.19 98 THR A O 1
ATOM 742 N N . THR A 1 99 ? 4.315 -6.602 0.362 1.00 98.31 99 THR A N 1
ATOM 743 C CA . THR A 1 99 ? 3.175 -7.289 0.986 1.00 98.31 99 THR A CA 1
ATOM 744 C C . THR A 1 99 ? 2.517 -6.359 1.993 1.00 98.31 99 THR A C 1
ATOM 746 O O . THR A 1 99 ? 3.198 -5.583 2.666 1.00 98.31 99 THR A O 1
ATOM 749 N N . LEU A 1 100 ? 1.197 -6.420 2.105 1.00 98.69 100 LEU A N 1
ATOM 750 C CA . LEU A 1 100 ? 0.397 -5.611 3.013 1.00 98.69 100 LEU A CA 1
ATOM 751 C C . LEU A 1 100 ? -0.332 -6.525 3.989 1.00 98.69 100 LEU A C 1
ATOM 753 O O . LEU A 1 100 ? -1.029 -7.456 3.583 1.00 98.69 100 LEU A O 1
ATOM 757 N N . VAL A 1 101 ? -0.203 -6.222 5.278 1.00 98.62 101 VAL A N 1
ATOM 758 C CA . VAL A 1 101 ? -0.960 -6.864 6.352 1.00 98.62 101 VAL A CA 1
ATOM 759 C C . VAL A 1 101 ? -1.682 -5.785 7.146 1.00 98.62 101 VAL A C 1
ATOM 761 O O . VAL A 1 101 ? -1.060 -4.816 7.579 1.00 98.62 101 VAL A O 1
ATOM 764 N N . VAL A 1 102 ? -2.985 -5.953 7.359 1.00 98.62 102 VAL A N 1
ATOM 765 C CA . VAL A 1 102 ? -3.805 -5.030 8.149 1.00 98.62 102 VAL A CA 1
ATOM 766 C C . VAL A 1 102 ? -4.611 -5.802 9.184 1.00 98.62 102 VAL A C 1
ATOM 768 O O . VAL A 1 102 ? -5.318 -6.745 8.838 1.00 98.62 102 VAL A O 1
ATOM 771 N N . ASN A 1 103 ? -4.518 -5.389 10.446 1.00 98.19 103 ASN A N 1
ATOM 772 C CA . ASN A 1 103 ? -5.494 -5.741 11.474 1.00 98.19 103 ASN A CA 1
ATOM 773 C C . ASN A 1 103 ? -6.585 -4.666 11.451 1.00 98.19 103 ASN A C 1
ATOM 775 O O . ASN A 1 103 ? -6.275 -3.499 11.691 1.00 98.19 103 ASN A O 1
ATOM 779 N N . ASP A 1 104 ? -7.814 -5.024 11.083 1.00 98.44 104 ASP A N 1
ATOM 780 C CA . ASP A 1 104 ? -8.914 -4.061 10.988 1.00 98.44 104 ASP A CA 1
ATOM 781 C C . ASP A 1 104 ? -9.506 -3.693 12.358 1.00 98.44 104 ASP A C 1
ATOM 783 O O . ASP A 1 104 ? -9.171 -4.282 13.388 1.00 98.44 104 ASP A O 1
ATOM 787 N N . ALA A 1 105 ? -10.421 -2.722 12.363 1.00 97.88 105 ALA A N 1
ATOM 788 C CA . ALA A 1 105 ? -11.071 -2.236 13.580 1.00 97.88 105 ALA A CA 1
ATOM 789 C C . ALA A 1 105 ? -11.920 -3.282 14.324 1.00 97.88 105 ALA A C 1
ATOM 791 O O . ALA A 1 105 ? -12.170 -3.123 15.521 1.00 97.88 105 ALA A O 1
ATOM 792 N N . ASP A 1 106 ? -12.327 -4.357 13.647 1.00 98.00 106 ASP A N 1
ATOM 793 C CA . ASP A 1 106 ? -13.030 -5.489 14.253 1.00 98.00 106 ASP A CA 1
ATOM 794 C C . ASP A 1 106 ? -12.054 -6.573 14.765 1.00 98.00 106 ASP A C 1
ATOM 796 O O . ASP A 1 106 ? -12.477 -7.553 15.387 1.00 98.00 106 ASP A O 1
ATOM 800 N N . GLY A 1 107 ? -10.745 -6.402 14.546 1.00 96.31 107 GLY A N 1
ATOM 801 C CA . GLY A 1 107 ? -9.690 -7.331 14.945 1.00 96.31 107 GLY A CA 1
ATOM 802 C C . GLY A 1 107 ? -9.445 -8.474 13.954 1.00 96.31 107 GLY A C 1
ATOM 803 O O . GLY A 1 107 ? -8.903 -9.515 14.342 1.00 96.31 107 GLY A O 1
ATOM 804 N N . ASN A 1 108 ? -9.880 -8.330 12.698 1.00 96.94 108 ASN A N 1
ATOM 805 C CA . ASN A 1 108 ? -9.629 -9.307 11.643 1.00 96.94 108 ASN A CA 1
ATOM 806 C C . ASN A 1 108 ? -8.342 -8.978 10.882 1.00 96.94 108 ASN A C 1
ATOM 808 O O . ASN A 1 108 ? -8.087 -7.832 10.516 1.00 96.94 108 ASN A O 1
ATOM 812 N N . TRP A 1 109 ? -7.570 -10.018 10.566 1.00 97.25 109 TRP A N 1
ATOM 813 C CA . TRP A 1 109 ? -6.347 -9.900 9.777 1.00 97.25 109 TRP A CA 1
ATOM 814 C C . TRP A 1 109 ? -6.632 -10.041 8.283 1.00 97.25 109 TRP A C 1
ATOM 816 O O . TRP A 1 109 ? -7.183 -11.048 7.833 1.00 97.25 109 TRP A O 1
ATOM 826 N N . HIS A 1 110 ? -6.186 -9.054 7.515 1.00 98.19 110 HIS A N 1
ATOM 827 C CA . HIS A 1 110 ? -6.285 -8.986 6.061 1.00 98.19 110 HIS A CA 1
ATOM 828 C C . HIS A 1 110 ? -4.890 -8.914 5.463 1.00 98.19 110 HIS A C 1
ATOM 830 O O . HIS A 1 110 ? -4.034 -8.199 5.980 1.00 98.19 110 HIS A O 1
ATOM 836 N N . CYS A 1 111 ? -4.663 -9.652 4.379 1.00 98.00 111 CYS A N 1
ATOM 837 C CA . CYS A 1 111 ? -3.354 -9.742 3.744 1.00 98.00 111 CYS A CA 1
ATOM 838 C C . CYS A 1 111 ? -3.493 -9.782 2.226 1.00 98.00 111 CYS A C 1
ATOM 840 O O . CYS A 1 111 ? -4.371 -10.476 1.707 1.00 98.00 111 CYS A O 1
ATOM 842 N N . ASN A 1 112 ? -2.611 -9.071 1.533 1.00 97.88 112 ASN A N 1
ATOM 843 C CA . ASN A 1 112 ? -2.468 -9.120 0.084 1.00 97.88 112 ASN A CA 1
ATOM 844 C C . ASN A 1 112 ? -1.026 -8.754 -0.288 1.00 97.88 112 ASN A C 1
ATOM 846 O O . ASN A 1 112 ? -0.442 -7.890 0.357 1.00 97.88 112 ASN A O 1
ATOM 850 N N . ASP A 1 113 ? -0.466 -9.415 -1.293 1.00 94.38 113 ASP A N 1
ATOM 851 C CA . ASP A 1 113 ? 0.834 -9.126 -1.912 1.00 94.38 113 ASP A CA 1
ATOM 852 C C . ASP A 1 113 ? 0.666 -8.643 -3.361 1.00 94.38 113 ASP A C 1
ATOM 854 O O . ASP A 1 113 ? 1.204 -7.604 -3.723 1.00 94.38 113 ASP A O 1
ATOM 858 N N . ASP A 1 114 ? -0.220 -9.273 -4.134 1.00 90.19 114 ASP A N 1
ATOM 859 C CA . ASP A 1 114 ? -0.543 -8.840 -5.499 1.00 90.19 114 ASP A CA 1
ATOM 860 C C . ASP A 1 114 ? -2.036 -8.511 -5.627 1.00 90.19 114 ASP A C 1
ATOM 862 O O . ASP A 1 114 ? -2.891 -9.405 -5.583 1.00 90.19 114 ASP A O 1
ATOM 866 N N . PHE A 1 115 ? -2.396 -7.233 -5.775 1.00 93.19 115 PHE A N 1
ATOM 867 C CA . PHE A 1 115 ? -3.814 -6.851 -5.844 1.00 93.19 115 PHE A CA 1
ATOM 868 C C . PHE A 1 115 ? -4.461 -7.167 -7.197 1.00 93.19 115 PHE A C 1
ATOM 870 O O . PHE A 1 115 ? -5.579 -7.681 -7.266 1.00 93.19 115 PHE A O 1
ATOM 877 N N . SER A 1 116 ? -3.792 -6.804 -8.291 1.00 83.50 116 SER A N 1
ATOM 878 C CA . SER A 1 116 ? -4.335 -6.893 -9.647 1.00 83.50 116 SER A CA 1
ATOM 879 C C . SER A 1 116 ? -3.221 -6.909 -10.693 1.00 83.50 116 SER A C 1
ATOM 881 O O . SER A 1 116 ? -2.091 -6.523 -10.419 1.00 83.50 116 SER A O 1
ATOM 883 N N . SER A 1 117 ? -3.544 -7.254 -11.941 1.00 76.50 117 SER A N 1
ATOM 884 C CA . SER A 1 117 ? -2.572 -7.155 -13.040 1.00 76.50 117 SER A CA 1
ATOM 885 C C . SER A 1 117 ? -2.017 -5.737 -13.226 1.00 76.50 117 SER A C 1
ATOM 887 O O . SER A 1 117 ? -0.853 -5.582 -13.579 1.00 76.50 117 SER A O 1
ATOM 889 N N . SER A 1 118 ? -2.833 -4.708 -12.973 1.00 74.50 118 SER A N 1
ATOM 890 C CA . SER A 1 118 ? -2.437 -3.302 -13.120 1.00 74.50 118 SER A CA 1
ATOM 891 C C . SER A 1 118 ? -1.576 -2.795 -11.963 1.00 74.50 118 SER A C 1
ATOM 893 O O . SER A 1 118 ? -0.824 -1.843 -12.148 1.00 74.50 118 SER A O 1
ATOM 895 N N . SER A 1 119 ? -1.649 -3.428 -10.787 1.00 79.94 119 SER A N 1
ATOM 896 C CA . SER A 1 119 ? -0.773 -3.092 -9.659 1.00 79.94 119 SER A CA 1
ATOM 897 C C . SER A 1 119 ? 0.618 -3.713 -9.805 1.00 79.94 119 SER A C 1
ATOM 899 O O . SER A 1 119 ? 1.568 -3.235 -9.188 1.00 79.94 119 SER A O 1
ATOM 901 N N . GLY A 1 120 ? 0.767 -4.737 -10.655 1.00 87.56 120 GLY A N 1
ATOM 902 C CA . GLY A 1 120 ? 1.983 -5.540 -10.717 1.00 87.56 120 GLY A CA 1
ATOM 903 C C . GLY A 1 120 ? 2.158 -6.302 -9.406 1.00 87.56 120 GLY A C 1
ATOM 904 O O . GLY A 1 120 ? 1.250 -7.018 -8.999 1.00 87.56 120 GLY A O 1
ATOM 905 N N . THR A 1 121 ? 3.298 -6.104 -8.745 1.00 89.19 121 THR A N 1
ATOM 906 C CA . THR A 1 121 ? 3.660 -6.751 -7.469 1.00 89.19 121 THR A CA 1
ATOM 907 C C . THR A 1 121 ? 3.310 -5.913 -6.236 1.00 89.19 121 THR A C 1
ATOM 909 O O . THR A 1 121 ? 4.008 -5.947 -5.221 1.00 89.19 121 THR A O 1
ATOM 912 N N . ASN A 1 122 ? 2.339 -5.012 -6.389 1.00 94.56 122 ASN A N 1
ATOM 913 C CA . ASN A 1 122 ? 1.939 -4.092 -5.336 1.00 94.56 122 ASN A CA 1
ATOM 914 C C . ASN A 1 122 ? 0.591 -4.512 -4.727 1.00 94.56 122 ASN A C 1
ATOM 916 O O . ASN A 1 122 ? -0.351 -4.838 -5.475 1.00 94.56 122 ASN A O 1
ATOM 920 N N . PRO A 1 123 ? 0.473 -4.451 -3.389 1.00 97.94 123 PRO A N 1
ATOM 921 C CA . PRO A 1 123 ? -0.687 -4.935 -2.672 1.00 97.94 123 PRO A CA 1
ATOM 922 C C . PRO A 1 123 ? -1.727 -3.851 -2.400 1.00 97.94 123 PRO A C 1
ATOM 924 O O . PRO A 1 123 ? -1.419 -2.665 -2.239 1.00 97.94 123 PRO A O 1
ATOM 927 N N . ALA A 1 124 ? -2.973 -4.287 -2.240 1.00 98.38 124 ALA A N 1
ATOM 928 C CA . ALA A 1 124 ? -4.056 -3.476 -1.712 1.00 98.38 124 ALA A CA 1
ATOM 929 C C . ALA A 1 124 ? -5.089 -4.327 -0.969 1.00 98.38 124 ALA A C 1
ATOM 931 O O . ALA A 1 124 ? -5.330 -5.492 -1.287 1.00 98.38 124 ALA A O 1
ATOM 932 N N . ILE A 1 125 ? -5.744 -3.717 0.013 1.00 98.62 125 ILE A N 1
ATOM 933 C CA . ILE A 1 125 ? -6.870 -4.297 0.741 1.00 98.62 125 ILE A CA 1
ATOM 934 C C . ILE A 1 125 ? -8.030 -3.312 0.672 1.00 98.62 125 ILE A C 1
ATOM 936 O O . ILE A 1 125 ? -7.876 -2.127 0.964 1.00 98.62 125 ILE A O 1
ATOM 940 N N . LYS A 1 126 ? -9.194 -3.825 0.273 1.00 98.31 126 LYS A N 1
ATOM 941 C CA . LYS A 1 126 ? -10.408 -3.052 0.021 1.00 98.31 126 LYS A CA 1
ATOM 942 C C . LYS A 1 126 ? -11.551 -3.543 0.904 1.00 98.31 126 LYS A C 1
ATOM 944 O O . LYS A 1 126 ? -11.938 -4.709 0.834 1.00 98.31 126 LYS A O 1
ATOM 949 N N . TRP A 1 127 ? -12.157 -2.623 1.644 1.00 98.44 127 TRP A N 1
ATOM 950 C CA . TRP A 1 127 ? -13.383 -2.836 2.404 1.00 98.44 127 TRP A CA 1
ATOM 951 C C . TRP A 1 127 ? -14.524 -2.057 1.760 1.00 98.44 127 TRP A C 1
ATOM 953 O O . TRP A 1 127 ? -14.525 -0.832 1.757 1.00 98.44 127 TRP A O 1
ATOM 963 N N . VAL A 1 128 ? -15.527 -2.771 1.244 1.00 97.62 128 VAL A N 1
ATOM 964 C CA . VAL A 1 128 ? -16.743 -2.137 0.696 1.00 97.62 128 VAL A CA 1
ATOM 965 C C . VAL A 1 128 ? -17.568 -1.471 1.802 1.00 97.62 128 VAL A C 1
ATOM 967 O O . VAL A 1 128 ? -18.163 -0.430 1.570 1.00 97.62 128 VAL A O 1
ATOM 970 N N . ASN A 1 129 ? -17.588 -2.066 2.998 1.00 96.88 129 ASN A N 1
ATOM 971 C CA . ASN A 1 129 ? -18.230 -1.516 4.192 1.00 96.88 129 ASN A CA 1
ATOM 972 C C . ASN A 1 129 ? -17.202 -1.535 5.336 1.00 96.88 129 ASN A C 1
ATOM 974 O O . ASN A 1 129 ? -17.138 -2.532 6.060 1.00 96.88 129 ASN A O 1
ATOM 978 N N . PRO A 1 130 ? -16.332 -0.519 5.442 1.00 98.12 130 PRO A N 1
ATOM 979 C CA . PRO A 1 130 ? -15.283 -0.498 6.456 1.00 98.12 130 PRO A CA 1
ATOM 980 C C . PRO A 1 130 ? -15.867 -0.318 7.866 1.00 98.12 130 PRO A C 1
ATOM 982 O O . PRO A 1 130 ? -16.723 0.550 8.055 1.00 98.12 130 PRO A O 1
ATOM 985 N N . PRO A 1 131 ? -15.419 -1.084 8.876 1.00 98.19 131 PRO A N 1
ATOM 986 C CA . PRO A 1 131 ? -15.745 -0.778 10.266 1.00 98.19 131 PRO A CA 1
ATOM 987 C C . PRO A 1 131 ? -15.086 0.538 10.716 1.00 98.19 131 PRO A C 1
ATOM 989 O O . PRO A 1 131 ? -13.946 0.833 10.353 1.00 98.19 131 PRO A O 1
ATOM 992 N N . SER A 1 132 ? -15.782 1.334 11.533 1.00 98.62 132 SER A N 1
ATOM 993 C CA . SER A 1 132 ? -15.140 2.446 12.247 1.00 98.62 132 SER A CA 1
ATOM 994 C C . SER A 1 132 ? -14.225 1.909 13.345 1.00 98.62 132 SER A C 1
ATOM 996 O O . SER A 1 132 ? -14.590 0.973 14.055 1.00 98.62 132 SER A O 1
ATOM 998 N N . GLY A 1 133 ? -13.083 2.556 13.551 1.00 98.44 133 GLY A N 1
ATOM 999 C CA . GLY A 1 133 ? -12.165 2.270 14.648 1.00 98.44 133 GLY A CA 1
ATOM 1000 C C . GLY A 1 133 ? -10.705 2.293 14.216 1.00 98.44 133 GLY A C 1
ATOM 1001 O O . GLY A 1 133 ? -10.340 2.963 13.252 1.00 98.44 133 GLY A O 1
ATOM 1002 N N . ASN A 1 134 ? -9.861 1.600 14.976 1.00 98.31 134 ASN A N 1
ATOM 1003 C CA . ASN A 1 134 ? -8.416 1.588 14.773 1.00 98.31 134 ASN A CA 1
ATOM 1004 C C . ASN A 1 134 ? -7.993 0.429 13.865 1.00 98.31 134 ASN A C 1
ATOM 1006 O O . ASN A 1 134 ? -8.337 -0.716 14.125 1.00 98.31 134 ASN A O 1
ATOM 1010 N N . TYR A 1 135 ? -7.216 0.742 12.839 1.00 98.62 135 TYR A N 1
ATOM 1011 C CA . TYR A 1 135 ? -6.557 -0.201 11.952 1.00 98.62 135 TYR A CA 1
ATOM 1012 C C . TYR A 1 135 ? -5.054 -0.136 12.210 1.00 98.62 135 TYR A C 1
ATOM 1014 O O . TYR A 1 135 ? -4.497 0.958 12.331 1.00 98.62 135 TYR A O 1
ATOM 1022 N N . ASN A 1 136 ? -4.389 -1.287 12.221 1.00 98.62 136 ASN A N 1
ATOM 1023 C CA . ASN A 1 136 ? -2.934 -1.374 12.331 1.00 98.62 136 ASN A CA 1
ATOM 1024 C C . ASN A 1 136 ? -2.374 -1.913 11.016 1.00 98.62 136 ASN A C 1
ATOM 1026 O O . ASN A 1 136 ? -2.831 -2.946 10.522 1.00 98.62 136 ASN A O 1
ATOM 1030 N N . VAL A 1 137 ? -1.402 -1.209 10.441 1.00 98.62 137 VAL A N 1
ATOM 1031 C CA . VAL A 1 137 ? -0.898 -1.456 9.088 1.00 98.62 137 VAL A CA 1
ATOM 1032 C C . VAL A 1 137 ? 0.570 -1.856 9.146 1.00 98.62 137 VAL A C 1
ATOM 1034 O O . VAL A 1 137 ? 1.398 -1.125 9.691 1.00 98.62 137 VAL A O 1
ATOM 1037 N N . TRP A 1 138 ? 0.898 -2.991 8.535 1.00 98.56 138 TRP A N 1
ATOM 1038 C CA . TRP A 1 138 ? 2.263 -3.440 8.278 1.00 98.56 138 TRP A CA 1
ATOM 1039 C C . TRP A 1 138 ? 2.505 -3.519 6.783 1.00 98.56 138 TRP A C 1
ATOM 1041 O O . TRP A 1 138 ? 1.725 -4.129 6.049 1.00 98.56 138 TRP A O 1
ATOM 1051 N N . VAL A 1 139 ? 3.640 -2.983 6.355 1.00 98.62 139 VAL A N 1
ATOM 1052 C CA . VAL A 1 139 ? 4.091 -3.069 4.974 1.00 98.62 139 VAL A CA 1
ATOM 1053 C C . VAL A 1 139 ? 5.420 -3.796 4.934 1.00 98.62 139 VAL A C 1
ATOM 1055 O O . VAL A 1 139 ? 6.414 -3.415 5.552 1.00 98.62 139 VAL A O 1
ATOM 1058 N N . GLY A 1 140 ? 5.417 -4.897 4.206 1.00 98.19 140 GLY A N 1
ATOM 1059 C CA . GLY A 1 140 ? 6.528 -5.812 4.078 1.00 98.19 140 GLY A CA 1
ATOM 1060 C C . GLY A 1 140 ? 7.069 -5.889 2.663 1.00 98.19 140 GLY A C 1
ATOM 1061 O O . GLY A 1 140 ? 6.595 -5.229 1.742 1.00 98.19 140 GLY A O 1
ATOM 1062 N N . THR A 1 141 ? 8.036 -6.777 2.496 1.00 98.06 141 THR A N 1
ATOM 1063 C CA . THR A 1 141 ? 8.540 -7.218 1.193 1.00 98.06 141 THR A CA 1
ATOM 1064 C C . THR A 1 141 ? 8.329 -8.723 1.062 1.00 98.06 141 THR A C 1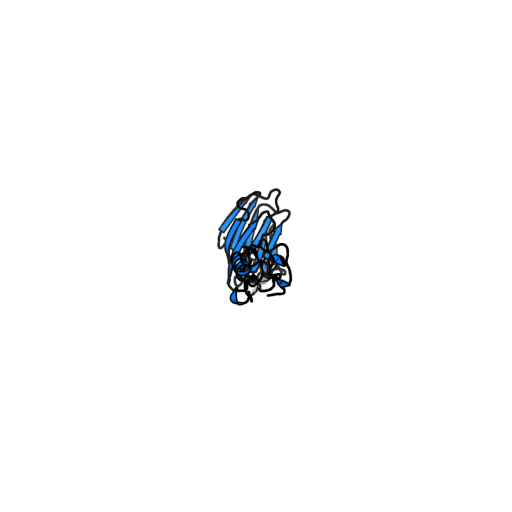
ATOM 1066 O O . THR A 1 141 ? 8.438 -9.456 2.053 1.00 98.06 141 THR A O 1
ATOM 1069 N N . LEU A 1 142 ? 8.028 -9.213 -0.143 1.00 95.25 142 LEU A N 1
ATOM 1070 C CA . LEU A 1 142 ? 7.754 -10.640 -0.344 1.00 95.25 142 LEU A CA 1
ATOM 1071 C C . LEU A 1 142 ? 9.002 -11.502 -0.088 1.00 95.25 142 LEU A C 1
ATOM 1073 O O . LEU A 1 142 ? 8.954 -12.496 0.637 1.00 95.25 142 LEU A O 1
ATOM 1077 N N . ALA A 1 143 ? 10.149 -11.091 -0.632 1.00 90.06 143 ALA A N 1
ATOM 1078 C CA . ALA A 1 143 ? 11.420 -11.808 -0.492 1.00 90.06 143 ALA A CA 1
ATOM 1079 C C . ALA A 1 143 ? 12.177 -11.503 0.820 1.00 90.06 143 ALA A C 1
ATOM 1081 O O . ALA A 1 143 ? 13.201 -12.132 1.103 1.00 90.06 143 ALA A O 1
ATOM 1082 N N . GLY A 1 144 ? 11.693 -10.549 1.621 1.00 88.00 144 GLY A N 1
ATOM 1083 C CA . GLY A 1 144 ? 12.431 -9.975 2.745 1.00 88.00 144 GLY A CA 1
ATOM 1084 C C . GLY A 1 144 ? 13.405 -8.871 2.321 1.00 88.00 144 GLY A C 1
ATOM 1085 O O . GLY A 1 144 ? 13.526 -8.522 1.148 1.00 88.00 144 GLY A O 1
ATOM 1086 N N . GLY A 1 145 ? 14.102 -8.289 3.300 1.00 90.88 145 GLY A N 1
ATOM 1087 C CA . GLY A 1 145 ? 14.865 -7.054 3.094 1.00 90.88 145 GLY A CA 1
ATOM 1088 C C . GLY A 1 145 ? 13.986 -5.810 3.223 1.00 90.88 145 GLY A C 1
ATOM 1089 O O . GLY A 1 145 ? 12.853 -5.895 3.694 1.00 90.88 145 GLY A O 1
ATOM 1090 N N . GLN A 1 146 ? 14.529 -4.651 2.857 1.00 94.88 146 GLN A N 1
ATOM 1091 C CA . GLN A 1 146 ? 13.862 -3.357 2.998 1.00 94.88 146 GLN A CA 1
ATOM 1092 C C . GLN A 1 146 ? 13.734 -2.657 1.648 1.00 94.88 146 GLN A C 1
ATOM 1094 O O . GLN A 1 146 ? 14.627 -2.786 0.810 1.00 94.88 146 GLN A O 1
ATOM 1099 N N . ALA A 1 147 ? 12.649 -1.911 1.465 1.00 92.75 147 ALA A N 1
ATOM 1100 C CA . ALA A 1 147 ? 12.407 -1.100 0.278 1.00 92.75 147 ALA A CA 1
ATOM 1101 C C . ALA A 1 147 ? 11.657 0.183 0.644 1.00 92.75 147 ALA A C 1
ATOM 1103 O O . ALA A 1 147 ? 10.860 0.188 1.583 1.00 92.75 147 ALA A O 1
ATOM 1104 N N . ASP A 1 148 ? 11.896 1.256 -0.105 1.00 94.12 148 ASP A N 1
ATOM 1105 C CA . ASP A 1 148 ? 11.088 2.469 0.007 1.00 94.12 148 ASP A CA 1
ATOM 1106 C C . ASP A 1 148 ? 9.695 2.202 -0.572 1.00 94.12 148 ASP A C 1
ATOM 1108 O O . ASP A 1 148 ? 9.552 1.560 -1.618 1.00 94.12 148 ASP A O 1
ATOM 1112 N N . ALA A 1 149 ? 8.663 2.665 0.124 1.00 95.81 149 ALA A N 1
ATOM 1113 C CA . ALA A 1 149 ? 7.278 2.456 -0.268 1.00 95.81 149 ALA A CA 1
ATOM 1114 C C . ALA A 1 149 ? 6.408 3.650 0.130 1.00 95.81 149 ALA A C 1
ATOM 1116 O O . ALA A 1 149 ? 6.695 4.353 1.098 1.00 95.81 149 ALA A O 1
ATOM 1117 N N . THR A 1 150 ? 5.313 3.846 -0.597 1.00 96.19 150 THR A N 1
ATOM 1118 C CA . THR A 1 150 ? 4.271 4.816 -0.252 1.00 96.19 150 THR A CA 1
ATOM 1119 C C . THR A 1 150 ? 3.000 4.071 0.116 1.00 96.19 150 THR A C 1
ATOM 1121 O O . THR A 1 150 ? 2.457 3.341 -0.709 1.00 96.19 150 THR A O 1
ATOM 1124 N N . VAL A 1 151 ? 2.506 4.269 1.336 1.00 97.25 151 VAL A N 1
ATOM 1125 C CA . VAL A 1 151 ? 1.190 3.776 1.762 1.00 97.25 151 VAL A CA 1
ATOM 1126 C C . VAL A 1 151 ? 0.148 4.824 1.431 1.00 97.25 151 VAL A C 1
ATOM 1128 O O . VAL A 1 151 ? 0.330 5.999 1.756 1.00 97.25 151 VAL A O 1
ATOM 1131 N N . LYS A 1 152 ? -0.945 4.398 0.808 1.00 97.62 152 LYS A N 1
ATOM 1132 C CA . LYS A 1 152 ? -2.055 5.247 0.398 1.00 97.62 152 LYS A CA 1
ATOM 1133 C C . LYS A 1 152 ? -3.364 4.744 1.003 1.00 97.62 152 LYS A C 1
ATOM 1135 O O . LYS A 1 152 ? -3.645 3.547 0.990 1.00 97.62 152 LYS A O 1
ATOM 1140 N N . PHE A 1 153 ? -4.156 5.676 1.520 1.00 97.94 153 PHE A N 1
ATOM 1141 C CA . PHE A 1 153 ? -5.498 5.454 2.054 1.00 97.94 153 PHE A CA 1
ATOM 1142 C C . PHE A 1 153 ? -6.487 6.209 1.170 1.00 97.94 153 PHE A C 1
ATOM 1144 O O . PHE A 1 153 ? -6.312 7.412 0.966 1.00 97.94 153 PHE A O 1
ATOM 1151 N N . SER A 1 154 ? -7.499 5.520 0.646 1.00 97.81 154 SER A N 1
ATOM 1152 C CA . SER A 1 154 ? -8.454 6.089 -0.308 1.00 97.81 154 SER A CA 1
ATOM 1153 C C . SER A 1 154 ? -9.881 5.615 -0.072 1.00 97.81 154 SER A C 1
ATOM 1155 O O . SER A 1 154 ? -10.097 4.506 0.417 1.00 97.81 154 SER A O 1
ATOM 1157 N N . GLU A 1 155 ? -10.853 6.445 -0.442 1.00 98.06 155 GLU A N 1
ATOM 1158 C CA . GLU A 1 155 ? -12.264 6.063 -0.540 1.00 98.06 155 GLU A CA 1
ATOM 1159 C C . GLU A 1 155 ? -12.661 5.662 -1.975 1.00 98.06 155 GLU A C 1
ATOM 1161 O O . GLU A 1 155 ? -13.799 5.267 -2.243 1.00 98.06 155 GLU A O 1
ATOM 1166 N N . MET A 1 156 ? -11.706 5.702 -2.905 1.00 94.25 156 MET A N 1
ATOM 1167 C CA . MET A 1 156 ? -11.833 5.303 -4.303 1.00 94.25 156 MET A CA 1
ATOM 1168 C C . MET A 1 156 ? -11.046 4.016 -4.584 1.00 94.25 156 MET A C 1
ATOM 1170 O O . MET A 1 156 ? -10.326 3.496 -3.730 1.00 94.25 156 MET A O 1
ATOM 1174 N N . ASP A 1 157 ? -11.242 3.441 -5.772 1.00 92.44 157 ASP A N 1
ATOM 1175 C CA . ASP A 1 157 ? -10.415 2.311 -6.201 1.00 92.44 157 ASP A CA 1
ATOM 1176 C C . ASP A 1 157 ? -8.953 2.765 -6.387 1.00 92.44 157 ASP A C 1
ATOM 1178 O O . ASP A 1 157 ? -8.734 3.909 -6.786 1.00 92.44 157 ASP A O 1
ATOM 1182 N N . PRO A 1 158 ? -7.951 1.902 -6.112 1.00 89.94 158 PRO A N 1
ATOM 1183 C CA . PRO A 1 158 ? -6.547 2.272 -6.246 1.00 89.94 158 PRO A CA 1
ATOM 1184 C C . PRO A 1 158 ? -6.219 2.752 -7.654 1.00 89.94 158 PRO A C 1
ATOM 1186 O O . PRO A 1 158 ? -6.424 2.027 -8.632 1.00 89.94 158 PRO A O 1
ATOM 1189 N N . GLU A 1 159 ? -5.643 3.944 -7.740 1.00 85.56 159 GLU A N 1
ATOM 1190 C CA . GLU A 1 159 ? -5.048 4.449 -8.967 1.00 85.56 159 GLU A CA 1
ATOM 1191 C C . GLU A 1 159 ? -3.536 4.233 -8.915 1.00 85.56 159 GLU A C 1
ATOM 1193 O O . GLU A 1 159 ? -2.828 4.852 -8.119 1.00 85.56 159 GLU A O 1
ATOM 1198 N N . TRP A 1 160 ? -3.046 3.338 -9.769 1.00 81.31 160 TRP A N 1
ATOM 1199 C CA . TRP A 1 160 ? -1.634 2.972 -9.844 1.00 81.31 160 TRP A CA 1
ATOM 1200 C C . TRP A 1 160 ? -0.894 3.936 -10.767 1.00 81.31 160 TRP A C 1
ATOM 1202 O O . TRP A 1 160 ? -0.692 3.668 -11.952 1.00 81.31 160 TRP A O 1
ATOM 1212 N N . HIS A 1 161 ? -0.490 5.079 -10.220 1.00 62.09 161 HIS A N 1
ATOM 1213 C CA . HIS A 1 161 ? 0.314 6.064 -10.943 1.00 62.09 161 HIS A CA 1
ATOM 1214 C C . HIS A 1 161 ? 1.786 5.654 -10.877 1.00 62.09 161 HIS A C 1
ATOM 1216 O O . HIS A 1 161 ? 2.542 6.108 -10.025 1.00 62.09 161 HIS A O 1
ATOM 1222 N N . GLY A 1 162 ? 2.181 4.746 -11.771 1.00 57.75 162 GLY A N 1
ATOM 1223 C CA . GLY A 1 162 ? 3.581 4.384 -11.975 1.00 57.75 162 GLY A CA 1
ATOM 1224 C C . GLY A 1 162 ? 4.208 3.561 -10.849 1.00 57.75 162 GLY A C 1
ATOM 1225 O O . GLY A 1 162 ? 5.259 3.949 -10.351 1.00 57.75 162 GLY A O 1
ATOM 1226 N N . SER A 1 163 ? 3.632 2.397 -10.508 1.00 44.81 163 SER A N 1
ATOM 1227 C CA . SER A 1 163 ? 4.332 1.335 -9.760 1.00 44.81 163 SER A CA 1
ATOM 1228 C C . SER A 1 163 ? 5.745 1.135 -10.342 1.00 44.81 163 SER A C 1
ATOM 1230 O O . SER A 1 163 ? 5.870 0.619 -11.459 1.00 44.81 163 SER A O 1
ATOM 1232 N N . PRO A 1 164 ? 6.834 1.496 -9.634 1.00 46.50 164 PRO A N 1
ATOM 1233 C CA . PRO A 1 164 ? 8.166 1.413 -10.215 1.00 46.50 164 PRO A CA 1
ATOM 1234 C C . PRO A 1 164 ? 8.711 -0.015 -10.360 1.00 46.50 164 PRO A C 1
ATOM 1236 O O . PRO A 1 164 ? 9.795 -0.188 -10.907 1.00 46.50 164 PRO A O 1
ATOM 1239 N N . ALA A 1 165 ? 7.937 -1.044 -9.995 1.00 44.16 165 ALA A N 1
ATOM 1240 C CA . ALA A 1 165 ? 8.188 -2.425 -10.417 1.00 44.16 165 ALA A CA 1
ATOM 1241 C C . ALA A 1 165 ? 7.998 -2.618 -11.942 1.00 44.16 165 ALA A C 1
ATOM 1243 O O . ALA A 1 165 ? 8.398 -3.637 -12.500 1.00 44.16 165 ALA A O 1
ATOM 1244 N N . ALA A 1 166 ? 7.422 -1.623 -12.631 1.00 45.81 166 ALA A N 1
ATOM 1245 C CA . ALA A 1 166 ? 7.328 -1.540 -14.086 1.00 45.81 166 ALA A CA 1
ATOM 1246 C C . ALA A 1 166 ? 8.021 -0.304 -14.685 1.00 45.81 166 ALA A C 1
ATOM 1248 O O . ALA A 1 166 ? 7.890 -0.065 -15.888 1.00 45.81 166 ALA A O 1
ATOM 1249 N N . VAL A 1 167 ? 8.817 0.439 -13.904 1.00 46.19 167 VAL A N 1
ATOM 1250 C CA . VAL A 1 167 ? 9.898 1.226 -14.508 1.00 46.19 167 VAL A CA 1
ATOM 1251 C C . VAL A 1 167 ? 11.009 0.223 -14.790 1.00 46.19 167 VAL A C 1
ATOM 1253 O O . VAL A 1 167 ? 12.028 0.167 -14.102 1.00 46.19 167 VAL A O 1
ATOM 1256 N N . SER A 1 168 ? 10.800 -0.609 -15.817 1.00 49.06 168 SER A N 1
ATOM 1257 C CA . SER A 1 168 ? 11.933 -1.106 -16.583 1.00 49.06 168 SER A CA 1
ATOM 1258 C C . SER A 1 168 ? 12.722 0.143 -16.913 1.00 49.06 168 SER A C 1
ATOM 1260 O O . SER A 1 168 ? 12.223 1.027 -17.610 1.00 49.06 168 SER A O 1
ATOM 1262 N N . SER A 1 169 ? 13.900 0.278 -16.309 1.00 54.56 169 SER A N 1
ATOM 1263 C CA . SER A 1 169 ? 14.792 1.387 -16.587 1.00 54.56 169 SER A CA 1
ATOM 1264 C C . SER A 1 169 ? 14.797 1.591 -18.100 1.00 54.56 169 SER A C 1
ATOM 1266 O O . SER A 1 169 ? 15.013 0.632 -18.845 1.00 54.56 169 SER A O 1
ATOM 1268 N N . SER A 1 170 ? 14.518 2.814 -18.563 1.00 62.09 170 SER A N 1
ATOM 1269 C CA . SER A 1 170 ? 14.410 3.163 -19.993 1.00 62.09 170 SER A CA 1
ATOM 1270 C C . SER A 1 170 ? 15.586 2.646 -20.838 1.00 62.09 170 SER A C 1
ATOM 1272 O O . SER A 1 170 ? 15.477 2.510 -22.052 1.00 62.09 170 SER A O 1
ATOM 1274 N N . SER A 1 171 ? 16.695 2.296 -20.179 1.00 65.06 171 SER A N 1
ATOM 1275 C CA . SER A 1 171 ? 17.837 1.539 -20.689 1.00 65.06 171 SER A CA 1
ATOM 1276 C C . SER A 1 171 ? 17.524 0.197 -21.372 1.00 65.06 171 SER A C 1
ATOM 1278 O O . SER A 1 171 ? 18.351 -0.252 -22.158 1.00 65.06 171 SER A O 1
ATOM 1280 N N . GLY A 1 172 ? 16.407 -0.471 -21.055 1.00 70.50 172 GLY A N 1
ATOM 1281 C CA . GLY A 1 172 ? 16.029 -1.764 -21.647 1.00 70.50 172 GLY A CA 1
ATOM 1282 C C . GLY A 1 172 ? 15.065 -1.653 -22.830 1.00 70.50 172 GLY A C 1
ATOM 1283 O O . GLY A 1 172 ? 14.907 -2.605 -23.589 1.00 70.50 172 GLY A O 1
ATOM 1284 N N . ILE A 1 173 ? 14.434 -0.493 -23.002 1.00 85.44 173 ILE A N 1
ATOM 1285 C CA . ILE A 1 173 ? 13.416 -0.280 -24.025 1.00 85.44 173 ILE A CA 1
ATOM 1286 C C . ILE A 1 173 ? 14.114 0.104 -25.330 1.00 85.44 173 ILE A C 1
ATOM 1288 O O . ILE A 1 173 ? 14.860 1.081 -25.399 1.00 85.44 173 ILE A O 1
ATOM 1292 N N . GLN A 1 174 ? 13.872 -0.666 -26.391 1.00 88.62 174 GLN A N 1
ATOM 1293 C CA . GLN A 1 174 ? 14.264 -0.265 -27.738 1.00 88.62 174 GLN A CA 1
ATOM 1294 C C . GLN A 1 174 ? 13.282 0.813 -28.213 1.00 88.62 174 GLN A C 1
ATOM 1296 O O . GLN A 1 174 ? 12.162 0.492 -28.603 1.00 88.62 174 GLN A O 1
ATOM 1301 N N . TRP A 1 175 ? 13.696 2.078 -28.138 1.00 88.38 175 TRP A N 1
ATOM 1302 C CA . TRP A 1 175 ? 12.859 3.234 -28.483 1.00 88.38 175 TRP A CA 1
ATOM 1303 C C . TRP A 1 175 ? 12.625 3.372 -29.988 1.00 88.38 175 TRP A C 1
ATOM 1305 O O . TRP A 1 175 ? 11.507 3.635 -30.398 1.00 88.38 175 TRP A O 1
ATOM 1315 N N . GLY A 1 176 ? 13.643 3.085 -30.802 1.00 90.50 176 GLY A N 1
ATOM 1316 C CA . GLY A 1 176 ? 13.554 3.248 -32.252 1.00 90.50 176 GLY A CA 1
ATOM 1317 C C . GLY A 1 176 ? 14.060 4.609 -32.726 1.00 90.50 176 GLY A C 1
ATOM 1318 O O . GLY A 1 176 ? 15.035 5.123 -32.173 1.00 90.50 176 GLY A O 1
ATOM 1319 N N . ASP A 1 177 ? 13.429 5.136 -33.769 1.00 90.06 177 ASP A N 1
ATOM 1320 C CA . ASP A 1 177 ? 13.663 6.448 -34.371 1.00 90.06 177 ASP A CA 1
ATOM 1321 C C . ASP A 1 177 ? 12.372 7.291 -34.383 1.00 90.06 177 ASP A C 1
ATOM 1323 O O . ASP A 1 177 ? 11.376 6.892 -33.793 1.00 90.06 177 ASP A O 1
ATOM 1327 N N . ASP A 1 178 ? 12.412 8.461 -35.025 1.00 92.69 178 ASP A N 1
ATOM 1328 C CA . ASP A 1 178 ? 11.274 9.383 -35.176 1.00 92.69 178 ASP A CA 1
ATOM 1329 C C . ASP A 1 178 ? 10.818 9.468 -36.650 1.00 92.69 178 ASP A C 1
ATOM 1331 O O . ASP A 1 178 ? 10.574 10.547 -37.195 1.00 92.69 178 ASP A O 1
ATOM 1335 N N . GLY A 1 179 ? 1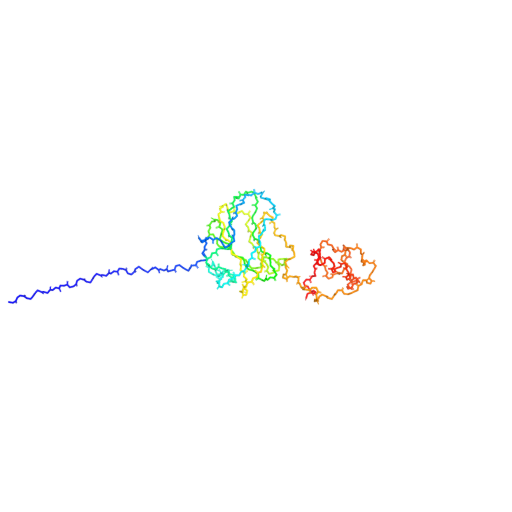0.851 8.339 -37.363 1.00 87.12 179 GLY A N 1
ATOM 1336 C CA . GLY A 1 179 ? 10.703 8.278 -38.817 1.00 87.12 179 GLY A CA 1
ATOM 1337 C C . GLY A 1 179 ? 9.273 8.351 -39.369 1.00 87.12 179 GLY A C 1
ATOM 1338 O O . GLY A 1 179 ? 9.139 8.403 -40.597 1.00 87.12 179 GLY A O 1
ATOM 1339 N N . SER A 1 180 ? 8.231 8.324 -38.528 1.00 83.88 180 SER A N 1
ATOM 1340 C CA . SER A 1 180 ? 6.827 8.388 -38.970 1.00 83.88 180 SER A CA 1
ATOM 1341 C C . SER A 1 180 ? 6.370 9.826 -39.273 1.00 83.88 180 SER A C 1
ATOM 1343 O O . SER A 1 180 ? 7.069 10.798 -38.990 1.00 83.88 180 SER A O 1
ATOM 1345 N N . GLU A 1 181 ? 5.189 9.973 -39.891 1.00 87.06 181 GLU A N 1
ATOM 1346 C CA . GLU A 1 181 ? 4.540 11.285 -40.095 1.00 87.06 181 GLU A CA 1
ATOM 1347 C C . GLU A 1 181 ? 4.015 11.892 -38.783 1.00 87.06 181 GLU A C 1
ATOM 1349 O O . GLU A 1 181 ? 3.806 13.102 -38.718 1.00 87.06 181 GLU A O 1
ATOM 1354 N N . TRP A 1 182 ? 3.831 11.053 -37.764 1.00 84.50 182 TRP A N 1
ATOM 1355 C CA . TRP A 1 182 ? 3.195 11.397 -36.494 1.00 84.50 182 TRP A CA 1
ATOM 1356 C C . TRP A 1 182 ? 4.198 11.666 -35.365 1.00 84.50 182 TRP A C 1
ATOM 1358 O O . TRP A 1 182 ? 3.829 12.204 -34.335 1.00 84.50 182 TRP A O 1
ATOM 1368 N N . SER A 1 183 ? 5.496 11.449 -35.602 1.00 87.19 183 SER A N 1
ATOM 1369 C CA . SER A 1 183 ? 6.514 11.771 -34.602 1.00 87.19 183 SER A CA 1
ATOM 1370 C C . SER A 1 183 ? 6.558 13.266 -34.243 1.00 87.19 183 SER A C 1
ATOM 1372 O O . SER A 1 183 ? 6.418 14.142 -35.107 1.00 87.19 183 SER A O 1
ATOM 1374 N N . HIS A 1 184 ? 6.873 13.571 -32.980 1.00 87.19 184 HIS A N 1
ATOM 1375 C CA . HIS A 1 184 ? 6.994 14.933 -32.425 1.00 87.19 184 HIS A CA 1
ATOM 1376 C C . HIS A 1 184 ? 5.680 15.727 -32.337 1.00 87.19 184 HIS A C 1
ATOM 1378 O O . HIS A 1 184 ? 5.703 16.969 -32.377 1.00 87.19 184 HIS A O 1
ATOM 1384 N N . ASP A 1 185 ? 4.542 15.053 -32.225 1.00 89.62 185 ASP A N 1
ATOM 1385 C CA . ASP A 1 185 ? 3.240 15.689 -32.038 1.00 89.62 185 ASP A CA 1
ATOM 1386 C C . ASP A 1 185 ? 2.774 15.718 -30.569 1.00 89.62 185 ASP A C 1
ATOM 1388 O O . ASP A 1 185 ? 1.822 16.434 -30.231 1.00 89.62 185 ASP A O 1
ATOM 1392 N N . GLY A 1 186 ? 3.535 15.074 -29.677 1.00 89.12 186 GLY A N 1
ATOM 1393 C CA . GLY A 1 186 ? 3.283 15.038 -28.242 1.00 89.12 186 GLY A CA 1
ATOM 1394 C C . GLY A 1 186 ? 2.397 13.879 -27.785 1.00 89.12 186 GLY A C 1
ATOM 1395 O O . GLY A 1 186 ? 2.024 13.859 -26.607 1.00 89.12 186 GLY A O 1
ATOM 1396 N N . GLU A 1 187 ? 2.081 12.933 -28.665 1.00 93.06 187 GLU A N 1
ATOM 1397 C CA . GLU A 1 187 ? 1.476 11.640 -28.343 1.00 93.06 187 GLU A CA 1
ATOM 1398 C C . GLU A 1 187 ? 2.480 10.506 -28.599 1.00 93.06 187 GLU A C 1
ATOM 1400 O O . GLU A 1 187 ? 3.502 10.712 -29.228 1.00 93.06 187 GLU A O 1
ATOM 1405 N N . CYS A 1 188 ? 2.247 9.320 -28.028 1.00 93.94 188 CYS A N 1
ATOM 1406 C CA . CYS A 1 188 ? 3.047 8.134 -28.338 1.00 93.94 188 CYS A CA 1
ATOM 1407 C C . CYS A 1 188 ? 2.323 7.267 -29.369 1.00 93.94 188 CYS A C 1
ATOM 1409 O O . CYS A 1 188 ? 1.293 6.657 -29.046 1.00 93.94 188 CYS A O 1
ATOM 1411 N N . ASP A 1 189 ? 2.880 7.166 -30.571 1.00 91.88 189 ASP A N 1
ATOM 1412 C CA . ASP A 1 189 ? 2.285 6.397 -31.673 1.00 91.88 189 ASP A CA 1
ATOM 1413 C C . ASP A 1 189 ? 2.706 4.929 -31.699 1.00 91.88 189 ASP A C 1
ATOM 1415 O O . ASP A 1 189 ? 2.090 4.100 -32.375 1.00 91.88 189 ASP A O 1
ATOM 1419 N N . ASP A 1 190 ? 3.751 4.572 -30.950 1.00 93.00 190 ASP A N 1
ATOM 1420 C CA . ASP A 1 190 ? 4.271 3.214 -30.974 1.00 93.00 190 ASP A CA 1
ATOM 1421 C C . ASP A 1 190 ? 3.241 2.225 -30.378 1.00 93.00 190 ASP A C 1
ATOM 1423 O O . ASP A 1 190 ? 2.928 2.274 -29.180 1.00 93.00 190 ASP A O 1
ATOM 1427 N N . PRO A 1 191 ? 2.759 1.241 -31.163 1.00 92.38 191 PRO A N 1
ATOM 1428 C CA . PRO A 1 191 ? 1.713 0.310 -30.762 1.00 92.38 191 PRO A CA 1
ATOM 1429 C C . PRO A 1 191 ? 2.077 -0.594 -29.583 1.00 92.38 191 PRO A C 1
ATOM 1431 O O . PRO A 1 191 ? 1.211 -1.272 -29.017 1.00 92.38 191 PRO A O 1
ATOM 1434 N N . ARG A 1 192 ? 3.353 -0.639 -29.192 1.00 92.75 192 ARG A N 1
ATOM 1435 C CA . ARG A 1 192 ? 3.812 -1.374 -28.010 1.00 92.75 192 ARG A CA 1
ATOM 1436 C C . ARG A 1 192 ? 3.454 -0.672 -26.704 1.00 92.75 192 ARG A C 1
ATOM 1438 O O . ARG A 1 192 ? 3.513 -1.320 -25.660 1.00 92.75 192 ARG A O 1
ATOM 1445 N N . PHE A 1 193 ? 3.092 0.608 -26.746 1.00 91.94 193 PHE A N 1
ATOM 1446 C CA . PHE A 1 193 ? 2.728 1.393 -25.573 1.00 91.94 193 PHE A CA 1
ATOM 1447 C C . PHE A 1 193 ? 1.206 1.502 -25.404 1.00 91.94 193 PHE A C 1
ATOM 1449 O O . PHE A 1 193 ? 0.422 1.303 -26.335 1.00 91.94 193 PHE A O 1
ATOM 1456 N N . GLU A 1 194 ? 0.783 1.774 -24.175 1.00 90.19 194 GLU A N 1
ATOM 1457 C CA . GLU A 1 194 ? -0.594 2.061 -23.771 1.00 90.19 194 GLU A CA 1
ATOM 1458 C C . GLU A 1 194 ? -0.612 3.182 -22.726 1.00 90.19 194 GLU A C 1
ATOM 1460 O O . GLU A 1 194 ? 0.368 3.375 -22.015 1.00 90.19 194 GLU A O 1
ATOM 1465 N N . GLY A 1 195 ? -1.710 3.927 -22.603 1.00 85.69 195 GLY A N 1
ATOM 1466 C CA . GLY A 1 195 ? -1.845 4.972 -21.586 1.00 85.69 195 GLY A CA 1
ATOM 1467 C C . GLY A 1 195 ? -2.654 6.179 -22.059 1.00 85.69 195 GLY A C 1
ATOM 1468 O O . GLY A 1 195 ? -3.097 6.205 -23.203 1.00 85.69 195 GLY A O 1
ATOM 1469 N N . PRO A 1 196 ? -2.878 7.172 -21.183 1.00 81.19 196 PRO A N 1
ATOM 1470 C CA . PRO A 1 196 ? -3.636 8.381 -21.512 1.00 81.19 196 PRO A CA 1
ATOM 1471 C C . PRO A 1 196 ? -3.119 9.183 -22.712 1.00 81.19 196 PRO A C 1
ATOM 1473 O O . PRO A 1 196 ? -3.922 9.861 -23.346 1.00 81.19 196 PRO A O 1
ATOM 1476 N N . SER A 1 197 ? -1.819 9.103 -23.009 1.00 88.25 197 SER A N 1
ATOM 1477 C CA . SER A 1 197 ? -1.162 9.901 -24.055 1.00 88.25 197 SER A CA 1
ATOM 1478 C C . SER A 1 197 ? -0.658 9.055 -25.231 1.00 88.25 197 SER A C 1
ATOM 1480 O O . SER A 1 197 ? 0.340 9.403 -25.854 1.00 88.25 197 SER A O 1
ATOM 1482 N N . VAL A 1 198 ? -1.300 7.916 -25.516 1.00 90.50 198 VAL A N 1
ATOM 1483 C CA . VAL A 1 198 ? -1.075 7.194 -26.783 1.00 90.50 198 VAL A CA 1
ATOM 1484 C C . VAL A 1 198 ? -2.048 7.677 -27.845 1.00 90.50 198 VAL A C 1
ATOM 1486 O O . VAL A 1 198 ? -3.216 7.943 -27.536 1.00 90.50 198 VAL A O 1
ATOM 1489 N N . HIS A 1 199 ? -1.602 7.714 -29.097 1.00 88.19 199 HIS A N 1
ATOM 1490 C CA . HIS A 1 199 ? -2.477 8.097 -30.191 1.00 88.19 199 HIS A CA 1
ATOM 1491 C C . HIS A 1 199 ? -3.627 7.094 -30.362 1.00 88.19 199 HIS A C 1
ATOM 1493 O O . HIS A 1 199 ? -3.490 5.870 -30.233 1.00 88.19 199 HIS A O 1
ATOM 1499 N N . SER A 1 200 ? -4.815 7.630 -30.651 1.00 79.31 200 SER A N 1
ATOM 1500 C CA . SER A 1 200 ?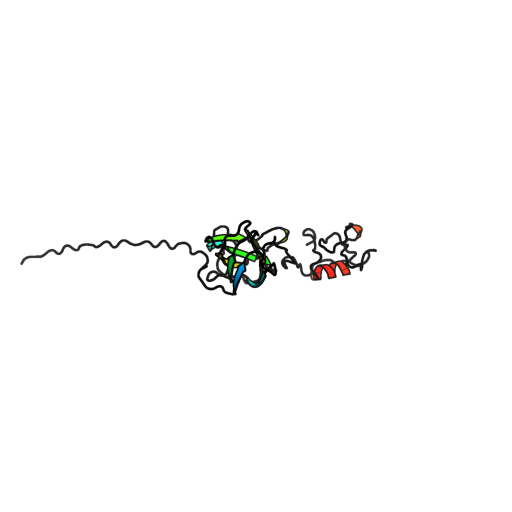 -6.056 6.847 -30.742 1.00 79.31 200 SER A CA 1
ATOM 1501 C C . SER A 1 200 ? -6.081 5.858 -31.914 1.00 79.31 200 SER A C 1
ATOM 1503 O O . SER A 1 200 ? -6.828 4.874 -31.891 1.00 79.31 200 SER A O 1
ATOM 1505 N N . ILE A 1 201 ? -5.267 6.108 -32.940 1.00 71.69 201 ILE A N 1
ATOM 1506 C CA . ILE A 1 201 ? -5.098 5.241 -34.103 1.00 71.69 201 ILE A CA 1
ATOM 1507 C C . ILE A 1 201 ? -3.725 4.591 -33.964 1.00 71.69 201 ILE A C 1
ATOM 1509 O O . ILE A 1 201 ? -2.706 5.162 -34.321 1.00 71.69 201 ILE A O 1
ATOM 1513 N N . ASN A 1 202 ? -3.735 3.398 -33.386 1.00 75.25 202 ASN A N 1
ATOM 1514 C CA . ASN A 1 202 ? -2.559 2.621 -33.029 1.00 75.25 202 ASN A CA 1
ATOM 1515 C C . ASN A 1 202 ? -2.261 1.640 -34.178 1.00 75.25 202 ASN A C 1
ATOM 1517 O O . ASN A 1 202 ? -2.869 0.566 -34.249 1.00 75.25 202 ASN A O 1
ATOM 1521 N N . ILE A 1 203 ? -1.429 2.051 -35.140 1.00 85.56 203 ILE A N 1
ATOM 1522 C CA . ILE A 1 203 ? -1.095 1.243 -36.324 1.00 85.56 203 ILE A CA 1
ATOM 1523 C C . ILE A 1 203 ? 0.271 0.575 -36.180 1.00 85.56 203 ILE A C 1
ATOM 1525 O O . ILE A 1 203 ? 1.175 1.064 -35.512 1.00 85.56 203 ILE A O 1
ATOM 1529 N N . GLU A 1 204 ? 0.413 -0.593 -36.801 1.00 87.75 204 GLU A N 1
ATOM 1530 C CA . GLU A 1 204 ? 1.615 -1.423 -36.687 1.00 87.75 204 GLU A CA 1
ATOM 1531 C C . GLU A 1 204 ? 2.830 -0.767 -37.361 1.00 87.75 204 GLU A C 1
ATOM 1533 O O . GLU A 1 204 ? 3.973 -1.001 -36.964 1.00 87.75 204 GLU A O 1
ATOM 1538 N N . GLU A 1 205 ? 2.572 0.053 -38.380 1.00 85.88 205 GLU A N 1
ATOM 1539 C CA . GLU A 1 205 ? 3.567 0.782 -39.156 1.00 85.88 205 GLU A CA 1
ATOM 1540 C C . GLU A 1 205 ? 4.354 1.809 -38.332 1.00 85.88 205 GLU A C 1
ATOM 1542 O O . GLU A 1 205 ? 5.490 2.087 -38.701 1.00 85.88 205 GLU A O 1
ATOM 1547 N N . ASP A 1 206 ? 3.809 2.306 -37.216 1.00 89.25 206 ASP A N 1
ATOM 1548 C CA . ASP A 1 206 ? 4.460 3.312 -36.358 1.00 89.25 206 ASP A CA 1
ATOM 1549 C C . ASP A 1 206 ? 5.321 2.689 -35.246 1.00 89.25 206 ASP A C 1
ATOM 1551 O O . ASP A 1 206 ? 5.943 3.374 -34.429 1.00 89.25 206 ASP A O 1
ATOM 1555 N N . ARG A 1 207 ? 5.433 1.356 -35.222 1.00 92.19 207 ARG A N 1
ATOM 1556 C CA . ARG A 1 207 ? 6.303 0.668 -34.268 1.00 92.19 207 ARG A CA 1
ATOM 1557 C C . ARG A 1 207 ? 7.758 1.087 -34.449 1.00 92.19 207 ARG A C 1
ATOM 1559 O O . ARG A 1 207 ? 8.338 0.849 -35.502 1.00 92.19 207 ARG A O 1
ATOM 1566 N N . TYR A 1 208 ? 8.374 1.559 -33.363 1.00 92.12 208 TYR A N 1
ATOM 1567 C CA . TYR A 1 208 ? 9.739 2.087 -33.314 1.00 92.12 208 TYR A CA 1
ATOM 1568 C C . TYR A 1 208 ? 9.956 3.384 -34.106 1.00 92.12 208 TYR A C 1
ATOM 1570 O O . TYR A 1 208 ? 11.109 3.676 -34.421 1.00 92.12 208 TYR A O 1
ATOM 1578 N N . HIS A 1 209 ? 8.903 4.134 -34.439 1.00 92.25 209 HIS A N 1
ATOM 1579 C CA . HIS A 1 209 ? 9.009 5.321 -35.298 1.00 92.25 209 HIS A CA 1
ATOM 1580 C C . HIS A 1 209 ? 8.562 6.633 -34.640 1.00 92.25 209 HIS A C 1
ATOM 1582 O O . HIS A 1 209 ? 8.480 7.653 -35.324 1.00 92.25 209 HIS A O 1
ATOM 1588 N N . ASP A 1 210 ? 8.349 6.605 -33.323 1.00 92.00 210 ASP A N 1
ATOM 1589 C CA . ASP A 1 210 ? 8.032 7.768 -32.494 1.00 92.00 210 ASP A CA 1
ATOM 1590 C C . ASP A 1 210 ? 8.789 7.725 -31.142 1.00 92.00 210 ASP A C 1
ATOM 1592 O O . ASP A 1 210 ? 8.250 7.694 -30.035 1.00 92.00 210 ASP A O 1
ATOM 1596 N N . ALA A 1 211 ? 10.111 7.590 -31.227 1.00 92.94 211 ALA A N 1
ATOM 1597 C CA . ALA A 1 211 ? 10.974 7.365 -30.073 1.00 92.94 211 ALA A CA 1
ATOM 1598 C C . ALA A 1 211 ? 10.989 8.539 -29.081 1.00 92.94 211 ALA A C 1
ATOM 1600 O O . ALA A 1 211 ? 11.065 8.312 -27.868 1.00 92.94 211 ALA A O 1
ATOM 1601 N N . SER A 1 212 ? 10.984 9.775 -29.579 1.00 91.38 212 SER A N 1
ATOM 1602 C CA . SER A 1 212 ? 11.132 10.986 -28.772 1.00 91.38 212 SER A CA 1
ATOM 1603 C C . SER A 1 212 ? 9.922 11.228 -27.869 1.00 91.38 212 SER A C 1
ATOM 1605 O O . SER A 1 212 ? 10.111 11.413 -26.658 1.00 91.38 212 SER A O 1
ATOM 1607 N N . ASP A 1 213 ? 8.703 11.148 -28.404 1.00 92.38 213 ASP A N 1
ATOM 1608 C CA . ASP A 1 213 ? 7.486 11.395 -27.628 1.00 92.38 213 ASP A CA 1
ATOM 1609 C C . ASP A 1 213 ? 7.151 10.210 -26.727 1.00 92.38 213 ASP A C 1
ATOM 1611 O O . ASP A 1 213 ? 6.977 10.396 -25.518 1.00 92.38 213 ASP A O 1
ATOM 1615 N N . CYS A 1 214 ? 7.213 8.973 -27.235 1.00 92.75 214 CYS A N 1
ATOM 1616 C CA . CYS A 1 214 ? 7.029 7.781 -26.404 1.00 92.75 214 CYS A CA 1
ATOM 1617 C C . CYS A 1 214 ? 7.994 7.733 -25.217 1.00 92.75 214 CYS A C 1
ATOM 1619 O O . CYS A 1 214 ? 7.596 7.380 -24.104 1.00 92.75 214 CYS A O 1
ATOM 1621 N N . ARG A 1 215 ? 9.261 8.123 -25.407 1.00 91.62 215 ARG A N 1
ATOM 1622 C CA . ARG A 1 215 ? 10.217 8.198 -24.298 1.00 91.62 215 ARG A CA 1
ATOM 1623 C C . ARG A 1 215 ? 9.846 9.293 -23.306 1.00 91.62 215 ARG A C 1
ATOM 1625 O O . ARG A 1 215 ? 9.854 9.038 -22.102 1.00 91.62 215 ARG A O 1
ATOM 1632 N N . ALA A 1 216 ? 9.551 10.498 -23.788 1.00 88.69 216 ALA A N 1
ATOM 1633 C CA . ALA A 1 216 ? 9.221 11.627 -22.927 1.00 88.69 216 ALA A CA 1
ATOM 1634 C C . ALA A 1 216 ? 7.953 11.360 -22.102 1.00 88.69 216 ALA A C 1
ATOM 1636 O O . ALA A 1 216 ? 7.916 11.668 -20.910 1.00 88.69 216 ALA A O 1
ATOM 1637 N N . LEU A 1 217 ? 6.933 10.761 -22.714 1.00 87.94 217 LEU A N 1
ATOM 1638 C CA . LEU A 1 217 ? 5.672 10.409 -22.069 1.00 87.94 217 LEU A CA 1
ATOM 1639 C C . LEU A 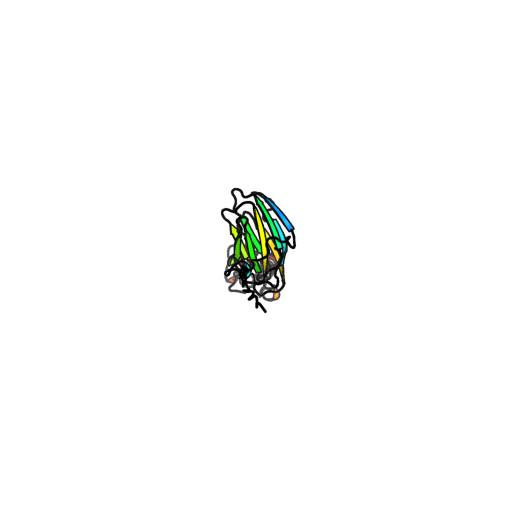1 217 ? 5.832 9.222 -21.110 1.00 87.94 217 LEU A C 1
ATOM 1641 O O . LEU A 1 217 ? 5.204 9.210 -20.050 1.00 87.94 217 LEU A O 1
ATOM 1645 N N . TYR A 1 218 ? 6.708 8.261 -21.422 1.00 86.88 218 TYR A N 1
ATOM 1646 C CA . TYR A 1 218 ? 7.042 7.157 -20.517 1.00 86.88 218 TYR A CA 1
ATOM 1647 C C . TYR A 1 218 ? 7.770 7.662 -19.263 1.00 86.88 218 TYR A C 1
ATOM 1649 O O . TYR A 1 218 ? 7.428 7.276 -18.148 1.00 86.88 218 TYR A O 1
ATOM 1657 N N . GLU A 1 219 ? 8.725 8.587 -19.418 1.00 83.31 219 GLU A N 1
ATOM 1658 C CA . GLU A 1 219 ? 9.425 9.235 -18.295 1.00 83.31 219 GLU A CA 1
ATOM 1659 C C . GLU A 1 219 ? 8.478 10.089 -17.423 1.00 83.31 219 GLU A C 1
ATOM 1661 O O . GLU A 1 219 ? 8.740 10.286 -16.237 1.00 83.31 219 GLU A O 1
ATOM 1666 N N . GLN A 1 220 ? 7.359 10.554 -17.986 1.00 80.56 220 GLN A N 1
ATOM 1667 C CA . GLN A 1 220 ? 6.298 11.277 -17.275 1.00 80.56 220 GLN A CA 1
ATOM 1668 C C . GLN A 1 220 ? 5.213 10.360 -16.686 1.00 80.56 220 GLN A C 1
ATOM 1670 O O . GLN A 1 220 ? 4.286 10.858 -16.048 1.00 80.56 220 GLN A O 1
ATOM 1675 N N . GLY A 1 221 ? 5.295 9.042 -16.906 1.00 79.25 221 GLY A N 1
ATOM 1676 C CA . GLY A 1 221 ? 4.279 8.081 -16.467 1.00 79.25 221 GLY A CA 1
ATOM 1677 C C . GLY A 1 221 ? 2.935 8.216 -17.192 1.00 79.25 221 GLY A C 1
ATOM 1678 O O . GLY A 1 221 ? 1.916 7.775 -16.671 1.00 79.25 221 GLY A O 1
ATOM 1679 N N . GLN A 1 222 ? 2.915 8.844 -18.370 1.00 83.19 222 GLN A N 1
ATOM 1680 C CA . GLN A 1 222 ? 1.707 9.035 -19.179 1.00 83.19 222 GLN A CA 1
ATOM 1681 C C . GLN A 1 222 ? 1.475 7.912 -20.195 1.00 83.19 222 GLN A C 1
ATOM 1683 O O . GLN A 1 222 ? 0.364 7.762 -20.703 1.00 83.19 222 GLN A O 1
ATOM 1688 N N . VAL A 1 223 ? 2.505 7.119 -20.490 1.00 86.62 223 VAL A N 1
ATOM 1689 C CA . VAL A 1 223 ? 2.402 5.896 -21.292 1.00 86.62 223 VAL A CA 1
ATOM 1690 C C . VAL A 1 223 ? 3.250 4.789 -20.674 1.00 86.62 223 VAL A C 1
ATOM 1692 O O . VAL A 1 223 ? 4.228 5.046 -19.973 1.00 86.62 223 VAL A O 1
ATOM 1695 N N . PHE A 1 224 ? 2.882 3.543 -20.943 1.00 87.06 224 PHE A N 1
ATOM 1696 C CA . PHE A 1 224 ? 3.464 2.341 -20.364 1.00 87.06 224 PHE A CA 1
ATOM 1697 C C . PHE A 1 224 ? 3.712 1.312 -21.464 1.00 87.06 224 PHE A C 1
ATOM 1699 O O . PHE A 1 224 ? 2.887 1.141 -22.356 1.00 87.06 224 PHE A O 1
ATOM 1706 N N . LEU A 1 225 ? 4.836 0.594 -21.399 1.00 87.44 225 LEU A N 1
ATOM 1707 C CA . LEU A 1 225 ? 5.113 -0.505 -22.324 1.00 87.44 225 LEU A CA 1
ATOM 1708 C C . LEU A 1 225 ? 4.247 -1.717 -21.951 1.00 87.44 225 LEU A C 1
ATOM 1710 O O . LEU A 1 225 ? 4.293 -2.173 -20.794 1.00 87.44 225 LEU A O 1
ATOM 1714 N N . LYS A 1 226 ? 3.483 -2.239 -22.917 1.00 84.19 226 LYS A N 1
ATOM 1715 C CA . LYS A 1 226 ? 2.606 -3.396 -22.706 1.00 84.19 226 LYS A CA 1
ATOM 1716 C C . LYS A 1 226 ? 3.422 -4.625 -22.272 1.00 84.19 226 LYS A C 1
ATOM 1718 O O . LYS A 1 226 ? 4.575 -4.769 -22.697 1.00 84.19 226 LYS A O 1
ATOM 1723 N N . PRO A 1 227 ? 2.869 -5.511 -21.421 1.00 73.19 227 PRO A N 1
ATOM 1724 C CA . PRO A 1 227 ? 3.617 -6.616 -20.817 1.00 73.19 227 PRO A CA 1
ATOM 1725 C C . PRO A 1 227 ? 4.327 -7.544 -21.810 1.00 73.19 227 PRO A C 1
ATOM 1727 O O . PRO A 1 227 ? 5.398 -8.054 -21.504 1.00 73.19 227 PRO A O 1
ATOM 1730 N N . GLU A 1 228 ? 3.765 -7.753 -22.999 1.00 76.19 228 GLU A N 1
ATOM 1731 C CA . GLU A 1 228 ? 4.325 -8.620 -24.039 1.00 76.19 228 GLU A CA 1
ATOM 1732 C C . GLU A 1 228 ? 5.608 -8.082 -24.701 1.00 76.19 228 GLU A C 1
ATOM 1734 O O . GLU A 1 228 ? 6.277 -8.832 -25.413 1.00 76.19 228 GLU A O 1
ATOM 1739 N N . TYR A 1 229 ? 5.960 -6.812 -24.465 1.00 74.62 229 TYR A N 1
ATOM 1740 C CA . TYR A 1 229 ? 7.159 -6.163 -25.009 1.00 74.62 229 TYR A CA 1
ATOM 1741 C C . TYR A 1 229 ? 8.220 -5.840 -23.944 1.00 74.62 229 TYR A C 1
ATOM 1743 O O . TYR A 1 229 ? 9.187 -5.143 -24.259 1.00 74.62 229 TYR A O 1
ATOM 1751 N N . ARG A 1 230 ? 8.042 -6.318 -22.705 1.00 68.12 230 ARG A N 1
ATOM 1752 C CA . ARG A 1 230 ? 8.998 -6.155 -21.598 1.00 68.12 230 ARG A CA 1
ATOM 1753 C C . ARG A 1 230 ? 10.064 -7.248 -21.563 1.00 68.12 230 ARG A C 1
ATOM 1755 O O . ARG A 1 230 ? 9.767 -8.396 -21.959 1.00 68.12 230 ARG A O 1
#

Secondary structure (DSSP, 8-state):
---------------------------SSPPSS-EEEEESS-SSSSEEEEEEEEESEEGGGT-TT--SEE-SSS-SEEEEEE--SS-EEEEEEESS-EEEEEE-TTS-EEEES---TTTSS--EEEESSPPSEEEEEEEEESSSEEEEEEEEEESS----S--GGG---GGGS------SSSTTSSSB--TTEESTTB-SS--GGGTTS-HHHHHHHHHTTS-EE-GGG-

Radius of gyration: 26.57 Å; chains: 1; bounding box: 39×62×113 Å

Foldseek 3Di:
DDDDDDDDDDDDDDPPPPPPDLDAAPAPDDAQAEEEEDEPPDPDPKDKDKDKAFDDDANCSLHVPAAFGWHRHYFNYKYAYHDDQFKKKKWKAFLAQKKKWKQAQVRHIDIDQDPDPLRPRIDMDIGRGGDGGMMGIIMHGRHGDITMMMIIMGSDDDDRQCRSVQPPPCVVDLLAEQADPCAPPLADQALQKDFQRHDPDNDNVCHRNHRPNQVVCVVVSRMGGDPVRD

pLDDT: mean 86.75, std 15.33, range [42.69, 98.69]

Sequence (230 aa):
MMSTRYKAALSALPLLYCTAAAHALDWQEAPRYNTINLSSGFQPDPQQFEITAGGNTPASKAGSNCTGYVHGLAPDMDFNFEAGEYQLVVYVESSADTTLVVNDADGNWHCNDDFSSSSGTNPAIKWVNPPSGNYNVWVGTLAGGQADATVKFSEMDPEWHGSPAAVSSSSGIQWGDDGSEWSHDGECDDPRFEGPSVHSINIEEDRYHDASDCRALYEQGQVFLKPEYR